Protein AF-A0A1E3H9T3-F1 (afdb_monomer)

Organism: NCBI:txid1295533

Sequence (187 aa):
DLLRAVQNQPWSDVKELNWGAINGDEKERLKNNGDIKTPAEHCQYKFLAHVEGYAYSGRLKYLQQCRSVIVGHKLQYIQHYHHLINGQDGHPEQNYVEVPLPFEQNLEGVMEGLLKEESREKVERIAENGWKGMRQGYISPAANDCYFRYLLHKYAEVQAFVPSIEGAAPYESFVLMGKTHWDPHRR

Mean predicted aligned error: 6.51 Å

Foldseek 3Di:
DVCLQQPPPPLDPDADDDPVLPPDPPVSVCVSVNDDDDLVNLLVHQEDEDDQDPARDPSPLSVLQHLHEYEYADHPHDDPCCVVAACDPPDQLHQYPHFYPPSNVTVVVSVVCCPDPVCVVVSSSNSVSSNCCRVVHCPDPVNVVVVVVVVVVVVVVPDPDDDDCVQPDPPVCCVVPVDSGDDPPDD

pLDDT: mean 91.48, std 9.93, range [43.94, 98.81]

Nearest PDB structures (foldseek):
  5f87-assembly3_C  TM=8.946E-01  e=2.161E-04  Drosophila melanogaster
  5ub5-assembly1_A  TM=8.047E-01  e=1.004E-04  Homo sapiens
  2ks6-assembly1_A  TM=6.234E-01  e=5.494E+00  Saccharomyces cerevisiae

InterPro domains:
  IPR006598 Glycosyl transferase CAP10 domain [PF05686] (24-166)
  IPR051091 Protein O-Glucosyltransferase/Glycosyltransferase 90 [PTHR12203] (2-169)

Structure (mmCIF, N/CA/C/O backbone):
data_AF-A0A1E3H9T3-F1
#
_entry.id   AF-A0A1E3H9T3-F1
#
loop_
_atom_site.group_PDB
_atom_site.id
_atom_site.type_symbol
_atom_site.label_atom_id
_atom_site.label_alt_id
_atom_site.label_comp_id
_atom_site.label_asym_id
_atom_site.label_entity_id
_atom_site.label_seq_id
_atom_site.pdbx_PDB_ins_code
_atom_site.Cartn_x
_atom_site.Cartn_y
_atom_site.Cartn_z
_atom_site.occupancy
_atom_site.B_iso_or_equiv
_atom_site.auth_seq_id
_atom_site.auth_comp_id
_atom_site.auth_asym_id
_atom_site.auth_atom_id
_atom_site.pdbx_PDB_model_num
ATOM 1 N N . ASP A 1 1 ? -15.938 11.353 -0.775 1.00 87.06 1 ASP A N 1
ATOM 2 C CA . ASP A 1 1 ? -14.574 11.776 -0.387 1.00 87.06 1 ASP A CA 1
ATOM 3 C C . ASP A 1 1 ? -14.216 11.125 0.947 1.00 87.06 1 ASP A C 1
ATOM 5 O O . ASP A 1 1 ? -15.093 11.016 1.797 1.00 87.06 1 ASP A O 1
ATOM 9 N N . LEU A 1 2 ? -12.977 10.648 1.123 1.00 94.75 2 LEU A N 1
ATOM 10 C CA . LEU A 1 2 ? -12.542 10.029 2.380 1.00 94.75 2 LEU A CA 1
ATOM 11 C C . LEU A 1 2 ? -12.612 11.028 3.542 1.00 94.75 2 LEU A C 1
ATOM 13 O O . LEU A 1 2 ? -13.131 10.670 4.591 1.00 94.75 2 LEU A O 1
ATOM 17 N N . LEU A 1 3 ? -12.154 12.273 3.357 1.00 95.00 3 LEU A N 1
ATOM 18 C CA . LEU A 1 3 ? -12.105 13.260 4.447 1.00 95.00 3 LEU A CA 1
ATOM 19 C C . LEU A 1 3 ? -13.498 13.590 4.997 1.00 95.00 3 LEU A C 1
ATOM 21 O O . LEU A 1 3 ? -13.660 13.761 6.200 1.00 95.00 3 LEU A O 1
ATOM 25 N N . ARG A 1 4 ? -14.514 13.607 4.130 1.00 95.75 4 ARG A N 1
ATOM 26 C CA . ARG A 1 4 ? -15.915 13.776 4.539 1.00 95.75 4 ARG A CA 1
ATOM 27 C C . ARG A 1 4 ? -16.472 12.539 5.244 1.00 95.75 4 ARG A C 1
ATOM 29 O O . ARG A 1 4 ? -17.179 12.682 6.231 1.00 95.75 4 ARG A O 1
ATOM 36 N N . ALA A 1 5 ? -16.132 11.339 4.772 1.00 96.69 5 ALA A N 1
ATOM 37 C CA . ALA A 1 5 ? -16.614 10.083 5.354 1.00 96.69 5 ALA A CA 1
ATOM 38 C C . ALA A 1 5 ? -16.072 9.813 6.768 1.00 96.69 5 ALA A C 1
ATOM 40 O O . ALA A 1 5 ? -16.712 9.135 7.562 1.00 96.69 5 ALA A O 1
ATOM 41 N N . VAL A 1 6 ? -14.877 10.320 7.071 1.00 96.44 6 VAL A N 1
ATOM 42 C CA . VAL A 1 6 ? -14.174 10.078 8.340 1.00 96.44 6 VAL A CA 1
ATOM 43 C C . VAL A 1 6 ? -14.322 11.223 9.344 1.00 96.44 6 VAL A C 1
ATOM 45 O O . VAL A 1 6 ? -13.777 11.160 10.448 1.00 96.44 6 VAL A O 1
ATOM 48 N N . GLN A 1 7 ? -15.026 12.290 8.963 1.00 95.00 7 GLN A N 1
ATOM 49 C CA . GLN A 1 7 ? -15.201 13.474 9.792 1.00 95.00 7 GLN A CA 1
ATOM 50 C C . GLN A 1 7 ? -16.035 13.139 11.035 1.00 95.00 7 GLN A C 1
ATOM 52 O O . GLN A 1 7 ? -17.113 12.564 10.927 1.00 95.00 7 GLN A O 1
ATOM 57 N N . ASN A 1 8 ? -15.549 13.531 12.218 1.00 93.62 8 ASN A N 1
ATOM 58 C CA . ASN A 1 8 ? -16.196 13.301 13.520 1.00 93.62 8 ASN A CA 1
ATOM 59 C C . ASN A 1 8 ? -16.448 11.822 13.877 1.00 93.62 8 ASN A C 1
ATOM 61 O O . ASN A 1 8 ? -17.203 11.538 14.805 1.00 93.62 8 ASN A O 1
ATOM 65 N N . GLN A 1 9 ? -15.806 10.887 13.176 1.00 96.44 9 GLN A N 1
ATOM 66 C CA . GLN A 1 9 ? -15.919 9.464 13.466 1.00 96.44 9 GLN A CA 1
ATOM 67 C C . GLN A 1 9 ? -14.965 9.075 14.609 1.00 96.44 9 GLN A C 1
ATOM 69 O O . GLN A 1 9 ? -13.768 9.353 14.511 1.00 96.44 9 GLN A O 1
ATOM 74 N N . PRO A 1 10 ? -15.437 8.406 15.681 1.00 95.75 10 PRO A N 1
ATOM 75 C CA . PRO A 1 10 ? -14.626 8.130 16.875 1.00 95.75 10 PRO A CA 1
ATOM 76 C C . PRO A 1 10 ? -13.474 7.145 16.625 1.00 95.75 10 PRO A C 1
ATOM 78 O O . PRO A 1 10 ? -12.543 7.062 17.420 1.00 95.75 10 PRO A O 1
ATOM 81 N N . TRP A 1 11 ? -13.533 6.395 15.525 1.00 95.25 11 TRP A N 1
ATOM 82 C CA . TRP A 1 11 ? -12.509 5.444 15.092 1.00 95.25 11 TRP A CA 1
ATOM 83 C C . TRP A 1 11 ? -11.502 6.042 14.093 1.00 95.25 11 TRP A C 1
ATOM 85 O O . TRP A 1 11 ? -10.594 5.336 13.652 1.00 95.25 11 TRP A O 1
ATOM 95 N N . SER A 1 12 ? -11.652 7.313 13.705 1.00 95.88 12 SER A N 1
ATOM 96 C CA . SER A 1 12 ? -10.821 7.961 12.686 1.00 95.88 12 SER A CA 1
ATOM 97 C C . SER A 1 12 ? -9.723 8.840 13.286 1.00 95.88 12 SER A C 1
ATOM 99 O O . SER A 1 12 ? -9.983 9.691 14.131 1.00 95.88 12 SER A O 1
ATOM 101 N N . ASP A 1 13 ? -8.510 8.701 12.749 1.00 94.75 13 ASP A N 1
ATOM 102 C CA . ASP A 1 13 ? -7.404 9.661 12.907 1.00 94.75 13 ASP A CA 1
ATOM 103 C C . ASP A 1 13 ? -6.901 10.168 11.535 1.00 94.75 13 ASP A C 1
ATOM 105 O O . ASP A 1 13 ? -5.738 10.521 11.351 1.00 94.75 13 ASP A O 1
ATOM 109 N N . VAL A 1 14 ? -7.769 10.154 10.517 1.00 94.06 14 VAL A N 1
ATOM 110 C CA . VAL A 1 14 ? -7.429 10.602 9.158 1.00 94.06 14 VAL A CA 1
ATOM 111 C C . VAL A 1 14 ? -7.498 12.127 9.079 1.00 94.06 14 VAL A C 1
ATOM 113 O O . VAL A 1 14 ? -8.512 12.731 9.423 1.00 94.06 14 VAL A O 1
ATOM 116 N N . LYS A 1 15 ? -6.426 12.750 8.579 1.00 90.62 15 LYS A N 1
ATOM 117 C CA . LYS A 1 15 ? -6.293 14.208 8.439 1.00 90.62 15 LYS A CA 1
ATOM 118 C C . LYS A 1 15 ? -5.850 14.581 7.030 1.00 90.62 15 LYS A C 1
ATOM 120 O O . LYS A 1 15 ? -5.210 13.792 6.332 1.00 90.62 15 LYS A O 1
ATOM 125 N N . GLU A 1 16 ? -6.197 15.794 6.618 1.00 87.56 16 GLU A N 1
ATOM 126 C CA . GLU A 1 16 ? -5.697 16.369 5.373 1.00 87.56 16 GLU A CA 1
ATOM 127 C C . GLU A 1 16 ? -4.182 16.597 5.454 1.00 87.56 16 GLU A C 1
ATOM 129 O O . GLU A 1 16 ? -3.647 16.980 6.496 1.00 87.56 16 GLU A O 1
ATOM 134 N N . LEU A 1 17 ? -3.497 16.365 4.332 1.00 85.50 17 LEU A N 1
ATOM 135 C CA . LEU A 1 17 ? -2.073 16.627 4.178 1.00 85.50 17 LEU A CA 1
ATOM 136 C C . LEU A 1 17 ? -1.872 17.868 3.300 1.00 85.50 17 LEU A C 1
ATOM 138 O O . LEU A 1 17 ? -2.121 17.841 2.095 1.00 85.50 17 LEU A O 1
ATOM 142 N N . ASN A 1 18 ? -1.356 18.937 3.891 1.00 84.69 18 ASN A N 1
ATOM 143 C CA . ASN A 1 18 ? -0.871 20.118 3.196 1.00 84.69 18 ASN A CA 1
ATOM 144 C C . ASN A 1 18 ? 0.512 19.839 2.587 1.00 84.69 18 ASN A C 1
ATOM 146 O O . ASN A 1 18 ? 1.549 19.951 3.249 1.00 84.69 18 ASN A O 1
ATOM 150 N N . TRP A 1 19 ? 0.516 19.508 1.295 1.00 81.00 19 TRP A N 1
ATOM 151 C CA . TRP A 1 19 ? 1.722 19.220 0.512 1.00 81.00 19 TRP A CA 1
ATOM 152 C C . TRP A 1 19 ? 2.713 20.384 0.442 1.00 81.00 19 TRP A C 1
ATOM 154 O O . TRP A 1 19 ? 3.921 20.148 0.454 1.00 81.00 19 TRP A O 1
ATOM 164 N N . GLY A 1 20 ? 2.228 21.630 0.412 1.00 81.00 20 GLY A N 1
ATOM 165 C CA . GLY A 1 20 ? 3.086 22.820 0.358 1.00 81.00 20 GLY A CA 1
ATOM 166 C C . GLY A 1 20 ? 3.948 22.995 1.611 1.00 81.00 20 GLY A C 1
ATOM 167 O O . GLY A 1 20 ? 5.035 23.557 1.539 1.00 81.00 20 GLY A O 1
ATOM 168 N N . ALA A 1 21 ? 3.493 22.449 2.739 1.00 80.62 21 ALA A N 1
ATOM 169 C CA . ALA A 1 21 ? 4.158 22.529 4.034 1.00 80.62 21 ALA A CA 1
ATOM 170 C C . ALA A 1 21 ? 5.154 21.381 4.307 1.00 80.62 21 ALA A C 1
ATOM 172 O O . ALA A 1 21 ? 5.913 21.446 5.272 1.00 80.62 21 ALA A O 1
ATOM 173 N N . ILE A 1 22 ? 5.176 20.317 3.491 1.00 77.00 22 ILE A N 1
ATOM 174 C CA . ILE A 1 22 ? 5.990 19.112 3.765 1.00 77.00 22 ILE A CA 1
ATOM 175 C C . ILE A 1 22 ? 7.493 19.378 3.614 1.00 77.00 22 ILE A C 1
ATOM 177 O O . ILE A 1 22 ? 8.287 18.836 4.381 1.00 77.00 22 ILE A O 1
ATOM 181 N N . ASN A 1 23 ? 7.874 20.207 2.640 1.00 78.75 23 ASN A N 1
ATOM 182 C CA . ASN A 1 23 ? 9.277 20.497 2.319 1.00 78.75 23 ASN A CA 1
ATOM 183 C C . ASN A 1 23 ? 9.823 21.738 3.040 1.00 78.75 23 ASN A C 1
ATOM 185 O O . ASN A 1 23 ? 10.958 22.139 2.787 1.00 78.75 23 ASN A O 1
ATOM 189 N N . GLY A 1 24 ? 9.009 22.379 3.879 1.00 75.56 24 GLY A N 1
ATOM 190 C CA . GLY A 1 24 ? 9.438 23.535 4.650 1.00 75.56 24 GLY A CA 1
ATOM 191 C C . GLY A 1 24 ? 10.225 23.146 5.902 1.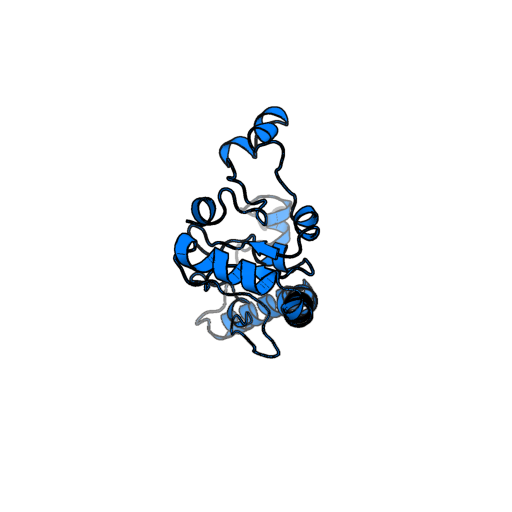00 75.56 24 GLY A C 1
ATOM 192 O O . GLY A 1 24 ? 10.464 21.969 6.184 1.00 75.56 24 GLY A O 1
ATOM 193 N N . ASP A 1 25 ? 10.636 24.160 6.660 1.00 81.81 25 ASP A N 1
ATOM 194 C CA . ASP A 1 25 ? 11.262 23.962 7.963 1.00 81.81 25 ASP A CA 1
ATOM 195 C C . ASP A 1 25 ? 10.280 23.346 8.984 1.00 81.81 25 ASP A C 1
ATOM 197 O O . ASP A 1 25 ? 9.116 23.059 8.694 1.00 81.81 25 ASP A O 1
ATOM 201 N N . GLU A 1 26 ? 10.748 23.111 10.208 1.00 79.06 26 GLU A N 1
ATOM 202 C CA . GLU A 1 26 ? 9.920 22.536 11.273 1.00 79.06 26 GLU A CA 1
ATOM 203 C C . GLU A 1 26 ? 8.616 23.323 11.508 1.00 79.06 26 GLU A C 1
ATOM 205 O O . GLU A 1 26 ? 7.565 22.720 11.730 1.00 79.06 26 GLU A O 1
ATOM 210 N N . LYS A 1 27 ? 8.641 24.657 11.372 1.00 81.56 27 LYS A N 1
ATOM 211 C CA . LYS A 1 27 ? 7.454 25.512 11.531 1.00 81.56 27 LYS A CA 1
ATOM 212 C C . LYS A 1 27 ? 6.451 25.326 10.404 1.00 81.56 27 LYS A C 1
ATOM 214 O O . LYS A 1 27 ? 5.249 25.303 10.661 1.00 81.56 27 LYS A O 1
ATOM 219 N N . GLU A 1 28 ? 6.917 25.184 9.170 1.00 80.56 28 GLU A N 1
ATOM 220 C CA . GLU A 1 28 ? 6.050 24.848 8.042 1.00 80.56 28 GLU A CA 1
ATOM 221 C C . GLU A 1 28 ? 5.449 23.454 8.220 1.00 80.56 28 GLU A C 1
ATOM 223 O O . GLU A 1 28 ? 4.237 23.297 8.102 1.00 80.56 28 GLU A O 1
ATOM 228 N N . ARG A 1 29 ? 6.244 22.455 8.617 1.00 74.19 29 ARG A N 1
ATOM 229 C CA . ARG A 1 29 ? 5.743 21.090 8.851 1.00 74.19 29 ARG A CA 1
ATOM 230 C C . ARG A 1 29 ? 4.687 21.033 9.954 1.00 74.19 29 ARG A C 1
ATOM 232 O O . ARG A 1 29 ? 3.731 20.271 9.819 1.00 74.19 29 ARG A O 1
ATOM 239 N N . LEU A 1 30 ? 4.794 21.873 10.987 1.00 77.88 30 LEU A N 1
ATOM 240 C CA . LEU A 1 30 ? 3.764 22.020 12.024 1.00 77.88 30 LEU A CA 1
ATOM 241 C C . LEU A 1 30 ? 2.399 22.461 11.463 1.00 77.88 30 LEU A C 1
ATOM 243 O O . LEU A 1 30 ? 1.377 22.146 12.070 1.00 77.88 30 LEU A O 1
ATOM 247 N N . LYS A 1 31 ? 2.338 23.091 10.278 1.00 78.38 31 LYS A N 1
ATOM 248 C CA . LYS A 1 31 ? 1.070 23.423 9.595 1.00 78.38 31 LYS A CA 1
ATOM 249 C C . LYS A 1 31 ? 0.282 22.192 9.138 1.00 78.38 31 LYS A C 1
ATOM 251 O O . LYS A 1 31 ? -0.897 22.318 8.831 1.00 78.38 31 LYS A O 1
ATOM 256 N N . ASN A 1 32 ? 0.887 21.004 9.135 1.00 79.00 32 ASN A N 1
ATOM 257 C CA . ASN A 1 32 ? 0.187 19.722 9.007 1.00 79.00 32 ASN A CA 1
ATOM 258 C C . ASN A 1 32 ? -0.296 19.203 10.374 1.00 79.00 32 ASN A C 1
ATOM 260 O O . ASN A 1 32 ? -0.091 18.039 10.719 1.00 79.00 32 ASN A O 1
ATOM 264 N N . ASN A 1 33 ? -0.886 20.086 11.185 1.00 70.69 33 ASN A N 1
ATOM 265 C CA . ASN A 1 33 ? -1.390 19.803 12.535 1.00 70.69 33 ASN A CA 1
ATOM 266 C C . ASN A 1 33 ? -0.349 19.206 13.506 1.00 70.69 33 ASN A C 1
ATOM 268 O O . ASN A 1 33 ? -0.723 18.615 14.515 1.00 70.69 33 ASN A O 1
ATOM 272 N N . GLY A 1 34 ? 0.947 19.319 13.190 1.00 74.62 34 GLY A N 1
ATOM 273 C CA . GLY A 1 34 ? 2.033 18.651 13.916 1.00 74.62 34 GLY A CA 1
ATOM 274 C C . GLY A 1 34 ? 1.976 17.117 13.904 1.00 74.62 34 GLY A C 1
ATOM 275 O O . GLY A 1 34 ? 2.685 16.494 14.684 1.00 74.62 34 GLY A O 1
ATOM 276 N N . ASP A 1 35 ? 1.161 16.507 13.038 1.00 81.12 35 ASP A N 1
ATOM 277 C CA . ASP A 1 35 ? 0.805 15.081 13.103 1.00 81.12 35 ASP A CA 1
ATOM 278 C C . ASP A 1 35 ? 1.122 14.325 11.800 1.00 81.12 35 ASP A C 1
ATOM 280 O O . ASP A 1 35 ? 0.444 13.379 11.397 1.00 81.12 35 ASP A O 1
ATOM 284 N N . ILE A 1 36 ? 2.172 14.750 11.092 1.00 86.38 36 ILE A N 1
ATOM 285 C CA . ILE A 1 36 ? 2.690 13.975 9.961 1.00 86.38 36 ILE A CA 1
ATOM 286 C C . ILE A 1 36 ? 3.347 12.711 10.508 1.00 86.38 36 ILE A C 1
ATOM 288 O O . ILE A 1 36 ? 4.417 12.776 11.110 1.00 86.38 36 ILE A O 1
ATOM 292 N N . LYS A 1 37 ? 2.752 11.560 10.206 1.00 87.94 37 LYS A N 1
ATOM 293 C CA . LYS A 1 37 ? 3.295 10.254 10.577 1.00 87.94 37 LYS A CA 1
ATOM 294 C C . LYS A 1 37 ? 4.236 9.722 9.497 1.00 87.94 37 LYS A C 1
ATOM 296 O O . LYS A 1 37 ? 3.911 9.694 8.307 1.00 87.94 37 LYS A O 1
ATOM 301 N N . THR A 1 38 ? 5.396 9.240 9.911 1.00 90.62 38 THR A N 1
ATOM 302 C CA . THR A 1 38 ? 6.284 8.395 9.110 1.00 90.62 38 THR A CA 1
ATOM 303 C C . THR A 1 38 ? 5.590 7.076 8.748 1.00 90.62 38 THR A C 1
ATOM 305 O O . THR A 1 38 ? 4.641 6.660 9.422 1.00 90.62 38 THR A O 1
ATOM 308 N N . PRO A 1 39 ? 6.058 6.351 7.715 1.00 90.81 39 PRO A N 1
ATOM 309 C CA . PRO A 1 39 ? 5.519 5.029 7.400 1.00 90.81 39 PRO A CA 1
ATOM 310 C C . PRO A 1 39 ? 5.531 4.049 8.583 1.00 90.81 39 PRO A C 1
ATOM 312 O O . PRO A 1 39 ? 4.603 3.262 8.721 1.00 90.81 39 PRO A O 1
ATOM 315 N N . ALA A 1 40 ? 6.546 4.112 9.452 1.00 94.56 40 ALA A N 1
ATOM 316 C CA . ALA A 1 40 ? 6.649 3.233 10.616 1.00 94.56 40 ALA A CA 1
ATOM 317 C C . ALA A 1 40 ? 5.619 3.573 11.707 1.00 94.56 40 ALA A C 1
ATOM 319 O O . ALA A 1 40 ? 5.044 2.669 12.306 1.00 94.56 40 ALA A O 1
ATOM 320 N N . GLU A 1 41 ? 5.339 4.859 11.935 1.00 95.75 41 GLU A N 1
ATOM 321 C CA . GLU A 1 41 ? 4.338 5.300 12.920 1.00 95.75 41 GLU A CA 1
ATOM 322 C C . GLU A 1 41 ? 2.917 4.868 12.543 1.00 95.75 41 GLU A C 1
ATOM 324 O O . GLU A 1 41 ? 2.105 4.596 13.423 1.00 95.75 41 GLU A O 1
ATOM 329 N N . HIS A 1 42 ? 2.623 4.694 11.251 1.00 96.69 42 HIS A N 1
ATOM 330 C CA . HIS A 1 42 ? 1.344 4.120 10.824 1.00 96.69 42 HIS A CA 1
ATOM 331 C C . HIS A 1 42 ? 1.150 2.686 11.348 1.00 96.69 42 HIS A C 1
ATOM 333 O O . HIS A 1 42 ? 0.022 2.279 11.602 1.00 96.69 42 HIS A O 1
ATOM 339 N N . CYS A 1 43 ? 2.216 1.919 11.600 1.00 97.38 43 CYS A N 1
ATOM 340 C CA . CYS A 1 43 ? 2.082 0.550 12.108 1.00 97.38 43 CYS A CA 1
ATOM 341 C C . CYS A 1 43 ? 1.524 0.465 13.541 1.00 97.38 43 CYS A C 1
ATOM 343 O O . CYS A 1 43 ? 1.252 -0.635 14.017 1.00 97.38 43 CYS A O 1
ATOM 345 N N . GLN A 1 44 ? 1.336 1.596 14.228 1.00 96.69 44 GLN A N 1
ATOM 346 C CA . GLN A 1 44 ? 0.663 1.663 15.529 1.00 96.69 44 GLN A CA 1
ATOM 347 C C . GLN A 1 44 ? -0.867 1.515 15.417 1.00 96.69 44 GLN A C 1
ATOM 349 O O . GLN A 1 44 ? -1.542 1.336 16.429 1.00 96.69 44 GLN A O 1
ATOM 354 N N . TYR A 1 45 ? -1.424 1.564 14.201 1.00 97.94 45 TYR A N 1
ATOM 355 C CA . TYR A 1 45 ? -2.863 1.511 13.947 1.00 97.94 45 TYR A CA 1
ATOM 356 C C . TYR A 1 45 ? -3.296 0.135 13.443 1.00 97.94 45 TYR A C 1
ATOM 358 O O . TYR A 1 45 ? -2.642 -0.482 12.600 1.00 97.94 45 TYR A O 1
ATOM 366 N N . LYS A 1 46 ? -4.457 -0.329 13.919 1.00 97.94 46 LYS A N 1
ATOM 367 C CA . LYS A 1 46 ? -5.053 -1.610 13.504 1.00 97.94 46 LYS A CA 1
ATOM 368 C C . LYS A 1 46 ? -5.572 -1.577 12.063 1.00 97.94 46 LYS A C 1
ATOM 370 O O . LYS A 1 46 ? -5.453 -2.568 11.347 1.00 97.94 46 LYS A O 1
ATOM 375 N N . PHE A 1 47 ? -6.118 -0.434 11.649 1.00 98.62 47 PHE A N 1
ATOM 376 C CA . PHE A 1 47 ? -6.712 -0.210 10.333 1.00 98.62 47 PHE A CA 1
ATOM 377 C C . PHE A 1 47 ? -6.009 0.956 9.644 1.00 98.62 47 PHE A C 1
ATOM 379 O O . PHE A 1 47 ? -5.833 2.016 10.243 1.00 98.62 47 PHE A O 1
ATOM 386 N N . LEU A 1 48 ? -5.606 0.761 8.391 1.00 98.50 48 LEU A N 1
ATOM 387 C CA . LEU A 1 48 ? -4.886 1.753 7.599 1.00 98.50 48 LEU A CA 1
ATOM 388 C C . LEU A 1 48 ? -5.671 2.084 6.337 1.00 98.50 48 LEU A C 1
ATOM 390 O O . LEU A 1 48 ? -5.863 1.227 5.474 1.00 98.50 48 LEU A O 1
ATOM 394 N N . ALA A 1 49 ? -6.096 3.342 6.224 1.00 97.38 49 ALA A N 1
ATOM 395 C CA . ALA A 1 49 ? -6.828 3.822 5.064 1.00 97.38 49 ALA A CA 1
ATOM 396 C C . ALA A 1 49 ? -5.920 3.916 3.825 1.00 97.38 49 ALA A C 1
ATOM 398 O O . ALA A 1 49 ? -4.821 4.481 3.875 1.00 97.38 49 ALA A O 1
ATOM 399 N N . HIS A 1 50 ? -6.403 3.416 2.690 1.00 97.25 50 HIS A N 1
ATOM 400 C CA . HIS A 1 50 ? -5.772 3.573 1.387 1.00 97.25 50 HIS A CA 1
ATOM 401 C C . HIS A 1 50 ? -6.711 4.252 0.387 1.00 97.25 50 HIS A C 1
ATOM 403 O O . HIS A 1 50 ? -7.871 3.873 0.239 1.00 97.25 50 HIS A O 1
ATOM 409 N N . VAL A 1 51 ? -6.166 5.233 -0.334 1.00 95.12 51 VAL A N 1
ATOM 410 C CA . VAL A 1 51 ? -6.822 5.918 -1.450 1.00 95.12 51 VAL A CA 1
ATOM 411 C C . VAL A 1 51 ? -5.833 6.127 -2.587 1.00 95.12 51 VAL A C 1
ATOM 413 O O . VAL A 1 51 ? -4.635 6.347 -2.353 1.00 95.12 51 VAL A O 1
ATOM 416 N N . GLU A 1 52 ? -6.346 6.072 -3.810 1.00 94.75 52 GLU A N 1
ATOM 417 C CA . GLU A 1 52 ? -5.623 6.441 -5.025 1.00 94.75 52 GLU A CA 1
ATOM 418 C C . GLU A 1 52 ? -5.599 7.967 -5.215 1.00 94.75 52 GLU A C 1
ATOM 420 O O . GLU A 1 52 ? -6.355 8.709 -4.586 1.00 94.75 52 GLU A O 1
ATOM 425 N N . GLY A 1 53 ? -4.668 8.444 -6.041 1.00 90.19 53 GLY A N 1
ATOM 426 C CA . GLY A 1 53 ? -4.533 9.860 -6.385 1.00 90.19 53 GLY A CA 1
ATOM 427 C C . GLY A 1 53 ? -4.789 10.069 -7.873 1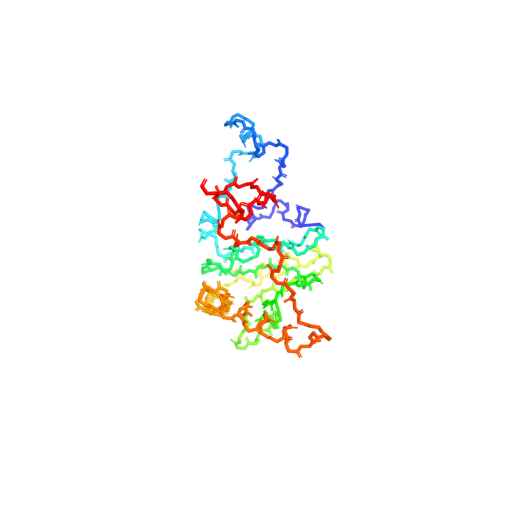.00 90.19 53 GLY A C 1
ATOM 428 O O . GLY A 1 53 ? -5.758 9.561 -8.423 1.00 90.19 53 GLY A O 1
ATOM 429 N N . TYR A 1 54 ? -3.872 10.767 -8.548 1.00 91.56 54 TYR A N 1
ATOM 430 C CA . TYR A 1 54 ? -3.872 10.848 -10.016 1.00 91.56 54 TYR A CA 1
ATOM 431 C C . TYR A 1 54 ? -3.711 9.482 -10.701 1.00 91.56 54 TYR A C 1
ATOM 433 O O . TYR A 1 54 ? -4.183 9.289 -11.814 1.00 91.56 54 TYR A O 1
ATOM 441 N N . ALA A 1 55 ? -3.022 8.556 -10.039 1.00 94.75 55 ALA A N 1
ATOM 442 C CA . ALA A 1 55 ? -2.839 7.175 -10.455 1.00 94.75 55 ALA A CA 1
ATOM 443 C C . ALA A 1 55 ? -2.783 6.295 -9.194 1.00 94.75 55 ALA A C 1
ATOM 445 O O . ALA A 1 55 ? -3.325 6.663 -8.144 1.00 94.75 55 ALA A O 1
ATOM 446 N N . TYR A 1 56 ? -2.070 5.166 -9.260 1.00 94.50 56 TYR A N 1
ATOM 447 C CA . TYR A 1 56 ? -1.820 4.350 -8.078 1.00 94.50 56 TYR A CA 1
ATOM 448 C C . TYR A 1 56 ? -1.105 5.192 -7.014 1.00 94.50 56 TYR A C 1
ATOM 450 O O . TYR A 1 56 ? -0.251 6.033 -7.310 1.00 94.50 56 TYR A O 1
ATOM 458 N N . SER A 1 57 ? -1.434 4.957 -5.749 1.00 94.69 57 SER A N 1
ATOM 459 C CA . SER A 1 57 ? -0.766 5.635 -4.645 1.00 94.69 57 SER A CA 1
ATOM 460 C C . SER A 1 57 ? 0.395 4.787 -4.139 1.00 94.69 57 SER A C 1
ATOM 462 O O . SER A 1 57 ? 0.211 3.712 -3.566 1.00 94.69 57 SER A O 1
ATOM 464 N N . GLY A 1 58 ? 1.616 5.310 -4.28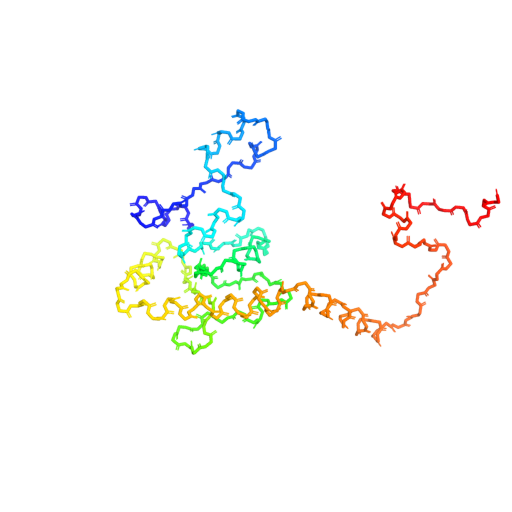8 1.00 93.00 58 GLY A N 1
ATOM 465 C CA . GLY A 1 58 ? 2.842 4.659 -3.817 1.00 93.00 58 GLY A CA 1
ATOM 466 C C . GLY A 1 58 ? 2.890 4.413 -2.302 1.00 93.00 58 GLY A C 1
ATOM 467 O O . GLY A 1 58 ? 3.804 3.728 -1.845 1.00 93.00 58 GLY A O 1
ATOM 468 N N . ARG A 1 59 ? 1.917 4.935 -1.539 1.00 94.44 59 ARG A N 1
ATOM 469 C CA . ARG A 1 59 ? 1.727 4.687 -0.105 1.00 94.44 59 ARG A CA 1
ATOM 470 C C . ARG A 1 59 ? 1.352 3.230 0.193 1.00 94.44 59 ARG A C 1
ATOM 472 O O . ARG A 1 59 ? 1.766 2.733 1.237 1.00 94.44 59 ARG A O 1
ATOM 479 N N . LEU A 1 60 ? 0.615 2.540 -0.689 1.00 96.94 60 LEU A N 1
ATOM 480 C CA . LEU A 1 60 ? 0.036 1.215 -0.393 1.00 96.94 60 LEU A CA 1
ATOM 481 C C . LEU A 1 60 ? 1.082 0.198 0.072 1.00 96.94 60 LEU A C 1
ATOM 483 O O . LEU A 1 60 ? 0.946 -0.380 1.148 1.00 96.94 60 LEU A O 1
ATOM 487 N N . LYS A 1 61 ? 2.171 0.053 -0.693 1.00 95.38 61 LYS A N 1
ATOM 488 C CA . LYS A 1 61 ? 3.259 -0.885 -0.383 1.00 95.38 61 LYS A CA 1
ATOM 489 C C . LYS A 1 61 ? 3.903 -0.645 0.982 1.00 95.38 61 LYS A C 1
ATOM 491 O O . LYS A 1 61 ? 4.402 -1.597 1.570 1.00 95.38 61 LYS A O 1
ATOM 496 N N . TYR A 1 62 ? 3.906 0.599 1.475 1.00 96.19 62 TYR A N 1
ATOM 497 C CA . TYR A 1 62 ? 4.451 0.941 2.789 1.00 96.19 62 TYR A CA 1
ATOM 498 C C . TYR A 1 62 ? 3.483 0.561 3.910 1.00 96.19 62 TYR A C 1
ATOM 500 O O . TYR A 1 62 ? 3.914 -0.014 4.902 1.00 96.19 62 TYR A O 1
ATOM 508 N N . LEU A 1 63 ? 2.180 0.803 3.733 1.00 97.62 63 LEU A N 1
ATOM 509 C CA . LEU A 1 63 ? 1.164 0.375 4.703 1.00 97.62 63 LEU A CA 1
ATOM 510 C C . LEU A 1 63 ? 1.119 -1.155 4.817 1.00 97.62 63 LEU A C 1
ATOM 512 O O . LEU A 1 63 ? 1.036 -1.693 5.915 1.00 97.62 63 LEU A O 1
ATOM 516 N N . GLN A 1 64 ? 1.276 -1.860 3.694 1.00 96.69 64 GLN A N 1
ATOM 517 C CA . GLN A 1 64 ? 1.355 -3.326 3.633 1.00 96.69 64 GLN A CA 1
ATOM 518 C C . GLN A 1 64 ? 2.616 -3.916 4.296 1.00 96.69 64 GLN A C 1
ATOM 520 O O . GLN A 1 64 ? 2.746 -5.136 4.380 1.00 96.69 64 GLN A O 1
ATOM 525 N N . GLN A 1 65 ? 3.553 -3.082 4.773 1.00 95.75 65 GLN A N 1
ATOM 526 C CA . GLN A 1 65 ? 4.660 -3.542 5.620 1.00 95.75 65 GLN A CA 1
ATOM 527 C C . GLN A 1 65 ? 4.225 -3.762 7.078 1.00 95.75 65 GLN A C 1
ATOM 529 O O . GLN A 1 65 ? 4.888 -4.509 7.802 1.00 95.75 65 GLN A O 1
ATOM 534 N N . CYS A 1 66 ? 3.135 -3.122 7.509 1.00 97.12 66 CYS A N 1
ATOM 535 C CA . CYS A 1 66 ? 2.586 -3.248 8.853 1.00 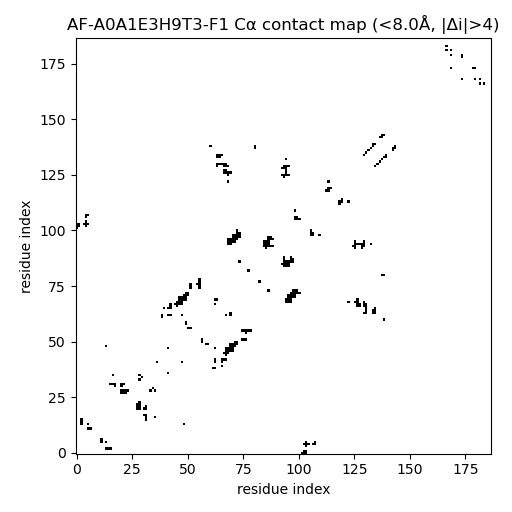97.12 66 CYS A CA 1
ATOM 536 C C . CYS A 1 66 ? 1.710 -4.506 8.968 1.00 97.12 66 CYS A C 1
ATOM 538 O O . CYS A 1 66 ? 1.088 -4.937 7.998 1.00 97.12 66 CYS A O 1
ATOM 540 N N . ARG A 1 67 ? 1.614 -5.081 10.174 1.00 97.12 67 ARG A N 1
ATOM 541 C CA . ARG A 1 67 ? 0.614 -6.115 10.505 1.00 97.12 67 ARG A CA 1
ATOM 542 C C . ARG A 1 67 ? -0.739 -5.469 10.827 1.00 97.12 67 ARG A C 1
ATOM 544 O O . ARG A 1 67 ? -1.280 -5.645 11.914 1.00 97.12 67 ARG A O 1
ATOM 551 N N . SER A 1 68 ? -1.250 -4.692 9.879 1.00 98.44 68 SER A N 1
ATOM 552 C CA . SER A 1 68 ? -2.496 -3.930 9.987 1.00 98.44 68 SER A CA 1
ATOM 553 C C . SER A 1 68 ? -3.431 -4.312 8.843 1.00 98.44 68 SER A C 1
ATOM 555 O O . SER A 1 68 ? -2.983 -4.762 7.787 1.00 98.44 68 SER A O 1
ATOM 557 N N . VAL A 1 69 ? -4.734 -4.110 9.022 1.00 98.69 69 VAL A N 1
ATOM 558 C CA . VAL A 1 69 ? -5.709 -4.294 7.942 1.00 98.69 69 VAL A CA 1
ATOM 559 C C . VAL A 1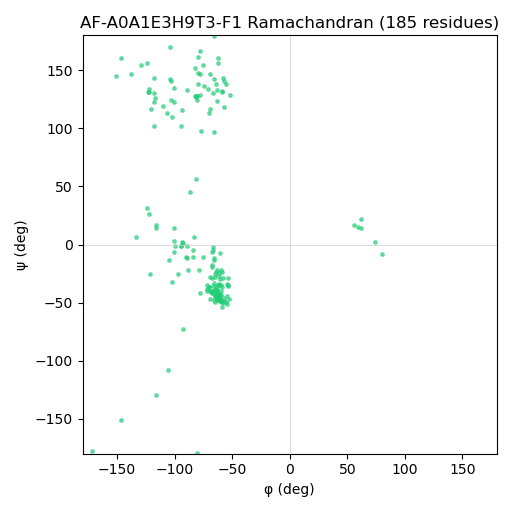 69 ? -5.715 -3.055 7.058 1.00 98.69 69 VAL A C 1
ATOM 561 O O . VAL A 1 69 ? -5.943 -1.944 7.537 1.00 98.69 69 VAL A O 1
ATOM 564 N N . ILE A 1 70 ? -5.495 -3.245 5.759 1.00 98.62 70 ILE A N 1
ATOM 565 C CA . ILE A 1 70 ? -5.672 -2.168 4.788 1.00 98.62 70 ILE A CA 1
ATOM 566 C C . ILE A 1 70 ? -7.156 -2.053 4.444 1.00 98.62 70 ILE A C 1
ATOM 568 O O . ILE A 1 70 ? -7.778 -3.042 4.054 1.00 98.62 70 ILE A O 1
ATOM 572 N N . VAL A 1 71 ? -7.699 -0.846 4.578 1.00 98.62 71 VAL A N 1
ATOM 573 C CA . VAL A 1 71 ? -9.089 -0.509 4.259 1.00 98.62 71 VAL A CA 1
ATOM 574 C C . VAL A 1 71 ? -9.076 0.533 3.153 1.00 98.62 71 VAL A C 1
ATOM 576 O O . VAL A 1 71 ? -8.482 1.600 3.303 1.00 98.62 71 VAL A O 1
ATOM 579 N N . GLY A 1 72 ? -9.722 0.259 2.032 1.00 97.81 72 GLY A N 1
ATOM 580 C CA . GLY A 1 72 ? -9.802 1.228 0.947 1.00 97.81 72 GLY A CA 1
ATOM 581 C C . GLY A 1 72 ? -10.755 0.780 -0.138 1.00 97.81 72 GLY A C 1
ATOM 582 O O . GLY A 1 72 ? -11.423 -0.238 -0.012 1.00 97.81 72 GLY A O 1
ATOM 583 N N . HIS A 1 73 ? -10.872 1.567 -1.196 1.00 97.06 73 HIS A N 1
ATOM 584 C CA . HIS A 1 73 ? -11.758 1.213 -2.297 1.00 97.06 73 HIS A CA 1
ATOM 585 C C . HIS A 1 73 ? -11.137 0.146 -3.202 1.00 97.06 73 HIS A C 1
ATOM 587 O O . HIS A 1 73 ? -9.929 -0.090 -3.177 1.00 97.06 73 HIS A O 1
ATOM 593 N N . LYS A 1 74 ? -11.961 -0.456 -4.066 1.00 96.25 74 LYS A N 1
ATOM 594 C CA . LYS A 1 74 ? -11.465 -1.308 -5.149 1.00 96.25 74 LYS A CA 1
ATOM 595 C C . LYS A 1 74 ? -10.489 -0.524 -6.031 1.00 96.25 74 LYS A C 1
ATOM 597 O O . LYS A 1 74 ? -10.885 0.476 -6.641 1.00 96.25 74 LYS A O 1
ATOM 602 N N . LEU A 1 75 ? -9.240 -0.980 -6.094 1.00 96.06 75 LEU A N 1
ATOM 603 C CA . LEU A 1 75 ? -8.159 -0.315 -6.829 1.00 96.06 75 LEU A CA 1
ATOM 604 C C . LEU A 1 75 ? -8.515 -0.187 -8.315 1.00 96.06 75 LEU A C 1
ATOM 606 O O . LEU A 1 75 ? -8.949 -1.161 -8.933 1.00 96.06 75 LEU A O 1
ATOM 610 N N . GLN A 1 76 ? -8.352 1.009 -8.878 1.00 95.44 76 GLN A N 1
ATOM 611 C CA . GLN A 1 76 ? -8.541 1.271 -10.310 1.00 95.44 76 GLN A CA 1
ATOM 612 C C . GLN A 1 76 ? -7.196 1.370 -11.029 1.00 95.44 76 GLN A C 1
ATOM 614 O O . GLN A 1 76 ? -7.073 0.969 -12.187 1.00 95.44 76 GLN A O 1
ATOM 619 N N . TYR A 1 77 ? -6.169 1.859 -10.336 1.00 96.56 77 TYR A N 1
ATOM 620 C CA . TYR A 1 77 ? -4.815 1.971 -10.844 1.00 96.56 77 TYR A CA 1
ATOM 621 C C . TYR A 1 77 ? -3.933 0.860 -10.271 1.00 96.56 77 TYR A C 1
ATOM 623 O O . TYR A 1 77 ? -3.773 0.678 -9.062 1.00 96.56 77 TYR A O 1
ATOM 631 N N . ILE A 1 78 ? -3.308 0.103 -11.167 1.00 94.75 78 ILE A N 1
ATOM 632 C CA . ILE A 1 78 ? -2.581 -1.109 -10.791 1.00 94.75 78 ILE A CA 1
ATOM 633 C C . ILE A 1 78 ? -1.065 -0.914 -10.792 1.00 94.75 78 ILE A C 1
ATOM 635 O O . ILE A 1 78 ? -0.496 -0.247 -11.654 1.00 94.75 78 ILE A O 1
ATOM 639 N N . GLN A 1 79 ? -0.408 -1.552 -9.827 1.00 94.12 79 GLN A N 1
ATOM 640 C CA . GLN A 1 79 ? 1.017 -1.868 -9.860 1.00 94.12 79 GLN A CA 1
ATOM 641 C C . GLN A 1 79 ? 1.198 -3.359 -10.168 1.00 94.12 79 GLN A C 1
ATOM 643 O O . GLN A 1 79 ? 0.242 -4.136 -10.105 1.00 94.12 79 GLN A O 1
ATOM 648 N N . HIS A 1 80 ? 2.435 -3.778 -10.443 1.00 93.94 80 HIS A N 1
ATOM 649 C CA . HIS A 1 80 ? 2.763 -5.147 -10.854 1.00 93.94 80 HIS A CA 1
ATOM 650 C C . HIS A 1 80 ? 2.252 -6.239 -9.909 1.00 93.94 80 HIS A C 1
ATOM 652 O O . HIS A 1 80 ? 1.943 -7.329 -10.372 1.00 93.94 80 HIS A O 1
ATOM 658 N N . TYR A 1 81 ? 2.106 -5.955 -8.614 1.00 95.06 81 TYR A N 1
ATOM 659 C CA . TYR A 1 81 ? 1.663 -6.926 -7.609 1.00 95.06 81 TYR A CA 1
ATOM 660 C C . TYR A 1 81 ? 0.177 -6.804 -7.219 1.00 95.06 81 TYR A C 1
ATOM 662 O O . TYR A 1 81 ? -0.324 -7.646 -6.478 1.00 95.06 81 TYR A O 1
ATOM 670 N N . HIS A 1 82 ? -0.555 -5.784 -7.693 1.00 96.12 82 HIS A N 1
ATOM 671 C CA . HIS A 1 82 ? -1.929 -5.516 -7.229 1.00 96.12 82 HIS A CA 1
ATOM 672 C C . HIS A 1 82 ? -2.922 -6.635 -7.573 1.00 96.12 82 HIS A C 1
ATOM 674 O O . HIS A 1 82 ? -3.907 -6.800 -6.869 1.00 96.12 82 HIS A O 1
ATOM 680 N N . HIS A 1 83 ? -2.648 -7.446 -8.596 1.00 95.25 83 HIS A N 1
ATOM 681 C CA . HIS A 1 83 ? -3.469 -8.612 -8.939 1.00 95.25 83 HIS A CA 1
ATOM 682 C C . HIS A 1 83 ? -3.460 -9.719 -7.863 1.00 95.25 83 HIS A C 1
ATOM 684 O O . HIS A 1 83 ? -4.270 -10.637 -7.927 1.00 95.25 83 HIS A O 1
ATOM 690 N N . LEU A 1 84 ? -2.555 -9.638 -6.881 1.00 95.88 84 LEU A N 1
ATOM 691 C CA . LEU A 1 84 ? -2.442 -10.562 -5.744 1.00 95.88 84 LEU A CA 1
ATOM 692 C C . LEU A 1 84 ? -3.202 -10.056 -4.508 1.00 95.88 84 LEU A C 1
ATOM 694 O O . LEU A 1 84 ? -3.208 -10.699 -3.454 1.00 95.88 84 LEU A O 1
ATOM 698 N N . ILE A 1 85 ? -3.814 -8.875 -4.608 1.00 96.75 85 ILE A N 1
ATOM 699 C CA . ILE A 1 85 ? -4.689 -8.337 -3.574 1.00 96.75 85 ILE A CA 1
ATOM 700 C C . ILE A 1 85 ? -6.043 -9.030 -3.689 1.00 96.75 85 ILE A C 1
ATOM 702 O O . ILE A 1 85 ? -6.646 -9.081 -4.759 1.00 96.75 85 ILE A O 1
ATOM 706 N N . ASN A 1 86 ? -6.517 -9.552 -2.564 1.00 97.50 86 ASN A N 1
ATOM 707 C CA . ASN A 1 86 ? -7.795 -10.225 -2.454 1.00 97.50 86 ASN A CA 1
ATOM 708 C C . ASN A 1 86 ? -8.690 -9.462 -1.475 1.00 97.50 86 ASN A C 1
ATOM 710 O O . ASN A 1 86 ? -8.535 -9.565 -0.253 1.00 97.50 86 ASN A O 1
ATOM 714 N N . GLY A 1 87 ? -9.615 -8.694 -2.048 1.00 97.38 87 GLY A N 1
ATOM 715 C CA . GLY A 1 87 ? -10.646 -7.944 -1.338 1.00 97.38 87 GLY A CA 1
ATOM 716 C C . GLY A 1 87 ? -11.944 -8.712 -1.089 1.00 97.38 87 GLY A C 1
ATOM 717 O O . GLY A 1 87 ? -12.869 -8.149 -0.506 1.00 97.38 87 GLY A O 1
ATOM 718 N N . GLN A 1 88 ? -12.052 -9.968 -1.538 1.00 97.00 88 GLN A N 1
ATOM 719 C CA . GLN A 1 88 ? -13.297 -10.727 -1.459 1.00 97.00 88 GLN A CA 1
ATOM 720 C C . GLN A 1 88 ? -13.633 -11.065 -0.005 1.00 97.00 88 GLN A C 1
ATOM 722 O O . GLN A 1 88 ? -12.917 -11.819 0.660 1.00 97.00 88 GLN A O 1
ATOM 727 N N . ASP A 1 89 ? -14.760 -10.537 0.471 1.00 95.38 89 ASP A N 1
ATOM 728 C CA . ASP A 1 89 ? -15.160 -10.717 1.859 1.00 95.38 89 ASP A CA 1
ATOM 729 C C . ASP A 1 89 ? -15.420 -12.189 2.200 1.00 95.38 89 ASP A C 1
ATOM 731 O O . ASP A 1 89 ? -16.069 -12.922 1.453 1.00 95.38 89 ASP A O 1
ATOM 735 N N . GLY A 1 90 ? -14.869 -12.634 3.330 1.00 94.31 90 GLY A N 1
ATOM 736 C CA . GLY A 1 90 ? -15.005 -14.014 3.802 1.00 94.31 90 GLY A CA 1
ATOM 737 C C . GLY A 1 90 ? -14.070 -15.021 3.125 1.00 94.31 90 GLY A C 1
ATOM 738 O O . GLY A 1 90 ? -13.958 -16.146 3.612 1.00 94.31 90 GLY A O 1
ATOM 739 N N . HIS A 1 91 ? -13.334 -14.641 2.076 1.00 97.88 91 HIS A N 1
ATOM 740 C CA . HIS A 1 91 ? -12.370 -15.538 1.436 1.00 97.88 91 HIS A CA 1
ATOM 741 C C . HIS A 1 91 ? -11.226 -15.912 2.405 1.00 97.88 91 HIS A C 1
ATOM 743 O O . HIS A 1 91 ? -10.724 -15.020 3.100 1.00 97.88 91 HIS A O 1
ATOM 749 N N . PRO A 1 92 ? -10.755 -17.179 2.464 1.00 97.31 92 PRO A N 1
ATOM 750 C CA . PRO A 1 92 ? -9.672 -17.614 3.362 1.00 97.31 92 PRO A CA 1
ATOM 751 C C . PRO A 1 92 ? -8.376 -16.793 3.243 1.00 97.31 92 PRO A C 1
ATOM 753 O O . PRO A 1 92 ? -7.722 -16.509 4.248 1.00 97.31 92 PRO A O 1
ATOM 756 N N . GLU A 1 93 ? -8.070 -16.338 2.029 1.00 97.19 93 GLU A N 1
ATOM 757 C CA . GLU A 1 93 ? -6.882 -15.538 1.689 1.00 97.19 93 GLU A CA 1
ATOM 758 C C . GLU A 1 93 ? -7.153 -14.029 1.559 1.00 97.19 93 GLU A C 1
ATOM 760 O O . GLU A 1 93 ? -6.324 -13.303 1.012 1.00 97.19 93 GLU A O 1
ATOM 765 N N . GLN A 1 94 ? -8.307 -13.535 2.029 1.00 98.50 94 GLN A N 1
ATOM 766 C CA . GLN A 1 94 ? -8.586 -12.096 2.049 1.00 98.50 94 GLN A CA 1
ATOM 767 C C . GLN A 1 94 ? -7.431 -11.357 2.741 1.00 98.50 94 GLN A C 1
ATOM 769 O O . GLN A 1 94 ? -7.022 -11.733 3.842 1.00 98.50 94 GLN A O 1
ATOM 774 N N . ASN A 1 95 ? -6.894 -10.330 2.085 1.00 98.06 95 ASN A N 1
ATOM 775 C CA . ASN A 1 95 ? -5.723 -9.571 2.542 1.00 98.06 95 ASN A CA 1
ATOM 776 C C . ASN A 1 95 ? -5.917 -8.046 2.439 1.00 98.06 95 ASN A C 1
ATOM 778 O O . ASN A 1 95 ? -4.992 -7.271 2.688 1.00 98.06 95 ASN A O 1
ATOM 782 N N . TYR A 1 96 ? -7.131 -7.627 2.082 1.00 98.44 96 TYR A N 1
ATOM 783 C CA . TYR A 1 96 ? -7.547 -6.244 1.918 1.00 98.44 96 TYR A CA 1
ATOM 784 C C . TYR A 1 96 ? -9.044 -6.139 2.218 1.00 98.44 96 TYR A C 1
ATOM 786 O O . TYR A 1 96 ? -9.809 -7.063 1.926 1.00 98.44 96 TYR A O 1
ATOM 794 N N . VAL A 1 97 ? -9.475 -5.031 2.812 1.00 98.69 97 VAL A N 1
ATOM 795 C CA . VAL A 1 97 ? -10.900 -4.729 2.975 1.00 98.69 97 VAL A CA 1
ATOM 796 C C . VAL A 1 97 ? -11.300 -3.702 1.930 1.00 98.69 97 VAL A C 1
ATOM 798 O O . VAL A 1 97 ? -10.902 -2.539 2.009 1.00 98.69 97 VAL A O 1
ATOM 801 N N . GLU A 1 98 ? -12.092 -4.150 0.955 1.00 98.19 98 GLU A N 1
ATOM 802 C CA . GLU A 1 98 ? -12.678 -3.275 -0.056 1.00 98.19 98 GLU A CA 1
ATOM 803 C C . GLU A 1 98 ? -13.936 -2.584 0.478 1.00 98.19 98 GLU A C 1
ATOM 805 O O . GLU A 1 98 ? -14.873 -3.221 0.955 1.00 98.19 98 GLU A O 1
ATOM 810 N N . VAL A 1 99 ? -13.966 -1.262 0.349 1.00 98.25 99 VAL A N 1
ATOM 811 C CA . VAL A 1 99 ? -15.108 -0.407 0.659 1.00 98.25 99 VAL A CA 1
ATOM 812 C C . VAL A 1 99 ? -15.660 0.143 -0.657 1.00 98.25 99 VAL A C 1
ATOM 814 O O . VAL A 1 99 ? -14.938 0.844 -1.374 1.00 98.25 99 VAL A O 1
ATOM 817 N N . PRO A 1 100 ? -16.925 -0.139 -1.007 1.00 96.44 100 PRO A N 1
ATOM 818 C CA . PRO A 1 100 ? -17.548 0.452 -2.183 1.00 96.44 100 PRO A CA 1
ATOM 819 C C . PRO A 1 100 ? -17.527 1.985 -2.132 1.00 96.44 100 PRO A C 1
ATOM 821 O O . PRO A 1 100 ? -17.740 2.599 -1.086 1.00 96.44 100 PRO A O 1
ATOM 824 N N . LEU A 1 101 ? -17.280 2.621 -3.277 1.00 95.50 101 LEU A N 1
ATOM 825 C CA . LEU A 1 101 ? -17.448 4.067 -3.403 1.00 95.50 101 LEU A CA 1
ATOM 826 C C . LEU A 1 101 ? -18.937 4.405 -3.607 1.00 95.50 101 LEU A C 1
ATOM 828 O O . LEU A 1 101 ? -19.641 3.636 -4.262 1.00 95.50 101 LEU A O 1
ATOM 832 N N . PRO A 1 102 ? -19.414 5.560 -3.106 1.00 96.69 102 PRO A N 1
ATOM 833 C CA . PRO A 1 102 ? -18.662 6.585 -2.377 1.00 96.69 102 PRO A CA 1
ATOM 834 C C . PRO A 1 102 ? -18.403 6.211 -0.905 1.00 96.69 102 PRO A C 1
ATOM 836 O O . PRO A 1 102 ? -19.245 5.594 -0.255 1.00 96.69 102 PRO A O 1
ATOM 839 N N . PHE A 1 103 ? -17.255 6.635 -0.356 1.00 97.56 103 PHE A N 1
ATOM 840 C CA . PHE A 1 103 ? -16.904 6.366 1.047 1.00 97.56 103 PHE A CA 1
ATOM 841 C C . PHE A 1 103 ? -17.929 6.914 2.046 1.00 97.56 103 PHE A C 1
ATOM 843 O O . PHE A 1 103 ? -18.188 6.239 3.036 1.00 97.56 103 PHE A O 1
ATOM 850 N N . GLU A 1 104 ? -18.542 8.080 1.787 1.00 96.75 104 GLU A N 1
ATOM 851 C CA . GLU A 1 104 ? -19.521 8.683 2.711 1.00 96.75 104 GLU A CA 1
ATOM 852 C C . GLU A 1 104 ? -20.724 7.773 2.995 1.00 96.75 104 GLU A C 1
ATOM 854 O O . GLU A 1 104 ? -21.367 7.933 4.022 1.00 96.75 104 GLU A O 1
ATOM 859 N N . GLN A 1 105 ? -21.039 6.839 2.094 1.00 97.19 105 GLN A N 1
ATOM 860 C CA . GLN A 1 105 ? -22.188 5.942 2.242 1.00 97.19 105 GLN A CA 1
ATOM 861 C C . GLN A 1 105 ? -21.815 4.576 2.820 1.00 97.19 105 GLN A C 1
ATOM 863 O O . GLN A 1 105 ? -22.670 3.901 3.379 1.00 97.19 105 GLN A O 1
ATOM 868 N N . ASN A 1 106 ? -20.563 4.143 2.650 1.00 97.75 106 ASN A N 1
ATOM 869 C CA . ASN A 1 106 ? -20.191 2.741 2.851 1.00 97.75 106 ASN A CA 1
ATOM 870 C C . ASN A 1 106 ? -19.113 2.534 3.922 1.00 97.75 106 ASN A C 1
ATOM 872 O O . ASN A 1 106 ? -19.033 1.451 4.495 1.00 97.75 106 ASN A O 1
ATOM 876 N N . LEU A 1 107 ? -18.268 3.535 4.196 1.00 98.25 107 LEU A N 1
ATOM 877 C CA . LEU A 1 107 ? -17.116 3.357 5.083 1.00 98.25 107 LEU A CA 1
ATOM 878 C C . LEU A 1 107 ? -17.528 3.106 6.536 1.00 98.25 107 LEU A C 1
ATOM 880 O O . LEU A 1 107 ? -16.944 2.242 7.183 1.00 98.25 107 LEU A O 1
ATOM 884 N N . GLU A 1 108 ? -18.535 3.830 7.027 1.00 97.56 108 GLU A N 1
ATOM 885 C CA . GLU A 1 108 ? -19.014 3.717 8.408 1.00 97.56 108 GLU A CA 1
ATOM 886 C C . GLU A 1 108 ? -19.479 2.292 8.723 1.00 97.56 108 GLU A C 1
ATOM 888 O O . GLU A 1 108 ? -18.914 1.657 9.608 1.00 97.56 108 GLU A O 1
ATOM 893 N N . GLY A 1 109 ? -20.393 1.731 7.924 1.00 97.62 109 GLY A N 1
ATOM 894 C CA . GLY A 1 109 ? -20.884 0.365 8.133 1.00 97.62 109 GLY A CA 1
ATOM 895 C C . GLY A 1 109 ? -19.791 -0.708 8.031 1.00 97.62 109 GLY A C 1
ATOM 896 O O . GLY A 1 109 ? -19.809 -1.690 8.777 1.00 97.62 109 GLY A O 1
ATOM 897 N N . VAL A 1 110 ? -18.796 -0.520 7.152 1.00 98.31 110 VAL A N 1
ATOM 898 C CA . VAL A 1 110 ? -17.636 -1.427 7.084 1.00 98.31 110 VAL A CA 1
ATOM 899 C C . VAL A 1 110 ? -16.807 -1.340 8.364 1.00 98.31 110 VAL A C 1
ATOM 901 O O . VAL A 1 110 ? -16.477 -2.375 8.943 1.00 98.31 110 VAL A O 1
ATOM 904 N N . MET A 1 111 ? -16.492 -0.131 8.834 1.00 98.44 111 MET A N 1
ATOM 905 C CA . MET A 1 111 ? -15.714 0.062 10.059 1.00 98.44 111 MET A CA 1
ATOM 906 C C . MET A 1 111 ? -16.454 -0.454 11.291 1.00 98.44 111 MET A C 1
ATOM 908 O O . MET A 1 111 ? -15.852 -1.166 12.091 1.00 98.44 111 MET A O 1
ATOM 912 N N . GLU A 1 112 ? -17.755 -0.190 11.416 1.00 97.56 112 GLU A N 1
ATOM 913 C CA . GLU A 1 112 ? -18.596 -0.756 12.475 1.00 97.56 112 GLU A CA 1
ATOM 914 C C . GLU A 1 112 ? -18.518 -2.281 12.494 1.00 97.56 112 GLU A C 1
ATOM 916 O O . GLU A 1 112 ? -18.345 -2.868 13.557 1.00 97.56 112 GLU A O 1
ATOM 921 N N . GLY A 1 113 ? -18.588 -2.927 11.326 1.00 97.81 113 GLY A N 1
ATOM 922 C CA . GLY A 1 113 ? -18.435 -4.374 11.196 1.00 97.81 113 GLY A CA 1
ATOM 923 C C . GLY A 1 113 ? -17.051 -4.875 11.614 1.00 97.81 113 GLY A C 1
ATOM 924 O O . GLY A 1 113 ? -16.953 -5.874 12.326 1.00 97.81 113 GLY A O 1
ATOM 925 N N . LEU A 1 114 ? -15.982 -4.187 11.209 1.00 98.19 114 LEU A N 1
ATOM 926 C CA . LEU A 1 114 ? -14.602 -4.550 11.559 1.00 98.19 114 LEU A CA 1
ATOM 927 C C . LEU A 1 114 ? -14.274 -4.337 13.044 1.00 98.19 114 LEU A C 1
ATOM 929 O O . LEU A 1 114 ? -13.393 -5.014 13.573 1.00 98.19 114 LEU A O 1
ATOM 933 N N . LEU A 1 115 ? -14.947 -3.393 13.704 1.00 98.00 115 LEU A N 1
ATOM 934 C CA . LEU A 1 115 ? -14.704 -3.031 15.103 1.00 98.00 115 LEU A CA 1
ATOM 935 C C . LEU A 1 115 ? -15.430 -3.935 16.107 1.00 98.00 115 LEU A C 1
ATOM 937 O O . LEU A 1 115 ? -15.127 -3.859 17.297 1.00 98.00 115 LEU A O 1
ATOM 941 N N . LYS A 1 116 ? -16.354 -4.795 15.661 1.00 98.12 116 LYS A N 1
ATOM 942 C CA . LYS A 1 116 ? -17.045 -5.737 16.551 1.00 98.12 116 LYS A CA 1
ATOM 943 C C . LYS A 1 116 ? -16.104 -6.829 17.064 1.00 98.12 116 LYS A C 1
ATOM 945 O O . LYS A 1 116 ? -15.222 -7.287 16.334 1.00 98.12 116 LYS A O 1
ATOM 950 N N . GLU A 1 117 ? -16.319 -7.293 18.295 1.00 97.25 117 GLU A N 1
ATOM 951 C CA . GLU A 1 117 ? -15.467 -8.326 18.906 1.00 97.25 117 GLU A CA 1
ATOM 952 C C . GLU A 1 117 ? -15.563 -9.658 18.146 1.00 97.25 117 GLU A C 1
ATOM 954 O O . GLU A 1 117 ? -14.551 -10.327 17.947 1.00 97.25 117 GLU A O 1
ATOM 959 N N . GLU A 1 118 ? -16.737 -10.014 17.616 1.00 97.69 118 GLU A N 1
ATOM 960 C CA . GLU A 1 118 ? -16.912 -11.219 16.795 1.00 97.69 118 GLU A CA 1
ATOM 961 C C . GLU A 1 118 ? -16.109 -11.188 15.484 1.00 97.69 118 GLU A C 1
ATOM 963 O O . GLU A 1 118 ? -15.792 -12.236 14.923 1.00 97.69 118 GLU A O 1
ATOM 968 N N . SER A 1 119 ? -15.729 -10.000 15.005 1.00 97.75 119 SER A N 1
ATOM 969 C CA . SER A 1 119 ? -14.904 -9.834 13.804 1.00 97.75 119 SER A CA 1
ATOM 970 C C . SER A 1 119 ? -13.410 -9.968 14.090 1.00 97.75 119 SER A C 1
ATOM 972 O O . SER A 1 119 ? -12.611 -9.935 13.152 1.00 97.75 119 SER A O 1
ATOM 974 N N . ARG A 1 120 ? -12.993 -10.124 15.352 1.00 97.81 120 ARG A N 1
ATOM 975 C CA . ARG A 1 120 ? -11.580 -10.105 15.746 1.00 97.81 120 ARG A CA 1
ATOM 976 C C . ARG A 1 120 ? -10.736 -11.146 15.019 1.00 97.81 120 ARG A C 1
ATOM 978 O O . ARG A 1 120 ? -9.703 -10.786 14.461 1.00 97.81 120 ARG A O 1
ATOM 985 N N . GLU A 1 121 ? -11.191 -12.396 14.964 1.00 97.94 121 GLU A N 1
ATOM 986 C CA . GLU A 1 121 ? -10.469 -13.475 14.275 1.00 97.94 121 GLU A CA 1
ATOM 987 C C . GLU A 1 121 ? -10.338 -13.189 12.770 1.00 97.94 121 GLU A C 1
ATOM 989 O O . GLU A 1 121 ? -9.268 -13.348 12.180 1.00 97.94 121 GLU A O 1
ATOM 994 N N . LYS A 1 122 ? -11.407 -12.677 12.145 1.00 97.88 122 LYS A N 1
ATOM 995 C CA . LYS A 1 122 ? -11.393 -12.245 10.741 1.00 97.88 122 LYS A CA 1
ATOM 996 C C . LYS A 1 122 ? -10.381 -11.118 10.517 1.00 97.88 122 LYS A C 1
ATOM 998 O O . LYS A 1 122 ? -9.603 -11.190 9.570 1.00 97.88 122 LYS A O 1
ATOM 1003 N N . VAL A 1 123 ? -10.374 -10.097 11.372 1.00 98.50 123 VAL A N 1
ATOM 1004 C CA . VAL A 1 123 ? -9.462 -8.944 11.282 1.00 98.50 123 VAL A CA 1
ATOM 1005 C C . VAL A 1 123 ? -8.004 -9.377 11.441 1.00 98.50 123 VAL A C 1
ATOM 1007 O O . VAL A 1 123 ? -7.162 -8.979 10.637 1.00 98.50 123 VAL A O 1
ATOM 1010 N N . GLU A 1 124 ? -7.704 -10.219 12.432 1.00 98.31 124 GLU A N 1
ATOM 1011 C CA . GLU A 1 124 ? -6.357 -10.761 12.652 1.00 98.31 124 GLU A CA 1
ATOM 1012 C C . GLU A 1 124 ? -5.894 -11.600 11.453 1.00 98.31 124 GLU A C 1
ATOM 1014 O O . GLU A 1 124 ? -4.774 -11.422 10.970 1.00 98.31 124 GLU A O 1
ATOM 1019 N N . ARG A 1 125 ? -6.777 -12.437 10.894 1.00 98.62 125 ARG A N 1
ATOM 1020 C CA . ARG A 1 125 ? -6.495 -13.225 9.686 1.00 98.62 125 ARG A CA 1
ATOM 1021 C C . ARG A 1 125 ? -6.198 -12.351 8.468 1.00 98.62 125 ARG A C 1
ATOM 1023 O O . ARG A 1 125 ? -5.229 -12.621 7.765 1.00 98.62 125 ARG A O 1
ATOM 1030 N N . ILE A 1 126 ? -6.986 -11.301 8.219 1.00 98.81 126 ILE A N 1
ATOM 1031 C CA . ILE A 1 126 ? -6.760 -10.383 7.086 1.00 98.81 126 ILE A CA 1
ATOM 1032 C C . ILE A 1 126 ? -5.410 -9.668 7.229 1.00 98.81 126 ILE A C 1
ATOM 1034 O O . ILE A 1 126 ? -4.649 -9.600 6.261 1.00 98.81 126 ILE A O 1
ATOM 1038 N N . ALA A 1 127 ? -5.086 -9.171 8.428 1.00 98.56 127 ALA A N 1
ATOM 1039 C CA . ALA A 1 127 ? -3.806 -8.515 8.698 1.00 98.56 127 ALA A CA 1
ATOM 1040 C C . ALA A 1 127 ? -2.620 -9.475 8.505 1.00 98.56 127 ALA A C 1
ATOM 1042 O O . ALA A 1 127 ? -1.614 -9.110 7.893 1.00 98.56 127 ALA A O 1
ATOM 1043 N N . GLU A 1 128 ? -2.745 -10.716 8.979 1.00 98.31 128 GLU A N 1
ATOM 1044 C CA . GLU A 1 128 ? -1.703 -11.733 8.845 1.00 98.31 128 GLU A CA 1
ATOM 1045 C C . GLU A 1 128 ? -1.516 -12.172 7.385 1.00 98.31 128 GLU A C 1
ATOM 1047 O O . GLU A 1 128 ? -0.378 -12.283 6.924 1.00 98.31 128 GLU A O 1
ATOM 1052 N N . ASN A 1 129 ? -2.602 -12.348 6.627 1.00 98.38 129 ASN A N 1
ATOM 1053 C CA . ASN A 1 129 ? -2.555 -12.635 5.191 1.00 98.38 129 ASN A CA 1
ATOM 1054 C C . ASN A 1 129 ? -1.883 -11.500 4.412 1.00 98.38 129 ASN A C 1
ATOM 1056 O O . ASN A 1 129 ? -1.023 -11.756 3.569 1.00 98.38 129 ASN A O 1
ATOM 1060 N N . GLY A 1 130 ? -2.241 -10.247 4.710 1.00 97.62 130 GLY A N 1
ATOM 1061 C CA . GLY A 1 130 ? -1.614 -9.067 4.115 1.00 97.62 130 GLY A CA 1
ATOM 1062 C C . GLY A 1 130 ? -0.119 -9.014 4.400 1.00 97.62 130 GLY A C 1
ATOM 1063 O O . GLY A 1 130 ? 0.685 -8.871 3.480 1.00 97.62 130 GLY A O 1
ATOM 1064 N N . TRP A 1 131 ? 0.279 -9.211 5.654 1.00 97.50 131 TRP A N 1
ATOM 1065 C CA . TRP A 1 131 ? 1.682 -9.153 6.046 1.00 97.50 131 TRP A CA 1
ATOM 1066 C C . TRP A 1 131 ? 2.511 -10.319 5.483 1.00 97.50 131 TRP A C 1
ATOM 1068 O O . TRP A 1 131 ? 3.577 -10.100 4.902 1.00 97.50 131 TRP A O 1
ATOM 1078 N N . LYS A 1 132 ? 2.027 -11.562 5.578 1.00 97.06 132 LYS A N 1
ATOM 1079 C CA . LYS A 1 132 ? 2.714 -12.728 4.998 1.00 97.06 132 LYS A CA 1
ATOM 1080 C C . LYS A 1 132 ? 2.776 -12.649 3.476 1.00 97.06 132 LYS A C 1
ATOM 1082 O O . LYS A 1 132 ? 3.851 -12.791 2.900 1.00 97.06 132 LYS A O 1
ATOM 1087 N N . GLY A 1 133 ? 1.644 -12.382 2.826 1.00 95.62 133 GLY A N 1
ATOM 1088 C CA . GLY A 1 133 ? 1.543 -12.337 1.369 1.00 95.62 133 GLY A CA 1
ATOM 1089 C C . GLY A 1 133 ? 2.343 -11.190 0.762 1.00 95.62 133 GLY A C 1
ATOM 1090 O O . GLY A 1 133 ? 3.051 -11.387 -0.221 1.00 95.62 133 GLY A O 1
ATOM 1091 N N . MET A 1 134 ? 2.295 -10.002 1.366 1.00 95.06 134 MET A N 1
ATOM 1092 C CA . MET A 1 134 ? 2.952 -8.813 0.824 1.00 95.06 134 MET A CA 1
ATOM 1093 C C . MET A 1 134 ? 4.363 -8.648 1.400 1.00 95.06 134 MET A C 1
ATOM 1095 O O . MET A 1 134 ? 5.344 -8.895 0.694 1.00 95.06 134 MET A O 1
ATOM 1099 N N . ARG A 1 135 ? 4.495 -8.250 2.674 1.00 93.75 135 ARG A N 1
ATOM 1100 C CA . ARG A 1 135 ? 5.788 -7.925 3.311 1.00 93.75 135 ARG A CA 1
ATOM 1101 C C . ARG A 1 135 ? 6.791 -9.074 3.250 1.00 93.75 135 ARG A C 1
ATOM 1103 O O . ARG A 1 135 ? 7.975 -8.822 3.002 1.00 93.75 135 ARG A O 1
ATOM 1110 N N . GLN A 1 136 ? 6.361 -10.295 3.560 1.00 94.31 136 GLN A N 1
ATOM 1111 C CA . GLN A 1 136 ? 7.242 -11.470 3.534 1.00 94.31 136 GLN A CA 1
ATOM 1112 C C . GLN A 1 136 ? 7.295 -12.142 2.157 1.00 94.31 136 GLN A C 1
ATOM 1114 O O . GLN A 1 136 ? 8.276 -12.820 1.864 1.00 94.31 136 GLN A O 1
ATOM 1119 N N . GLY A 1 137 ? 6.283 -11.925 1.317 1.00 95.00 137 GLY A N 1
ATOM 1120 C CA . GLY A 1 137 ? 6.169 -12.509 -0.014 1.00 95.00 137 GLY A CA 1
ATOM 1121 C C . GLY A 1 137 ? 6.443 -11.503 -1.128 1.00 95.00 137 GLY A C 1
ATOM 1122 O O . GLY A 1 137 ? 7.588 -11.118 -1.378 1.00 95.00 137 GLY A O 1
ATOM 1123 N N . TYR A 1 138 ? 5.378 -11.109 -1.821 1.00 94.19 138 TYR A N 1
ATOM 1124 C CA . TYR A 1 138 ? 5.401 -10.530 -3.165 1.00 94.19 138 TYR A CA 1
ATOM 1125 C C . TYR A 1 138 ? 6.034 -9.145 -3.288 1.00 94.19 138 TYR A C 1
ATOM 1127 O O . TYR A 1 138 ? 6.436 -8.765 -4.384 1.00 94.19 138 TYR A O 1
ATOM 1135 N N . ILE A 1 139 ? 6.156 -8.398 -2.189 1.00 94.69 139 ILE A N 1
ATOM 1136 C CA . ILE A 1 139 ? 6.839 -7.094 -2.176 1.00 94.69 139 ILE A CA 1
ATOM 1137 C C . ILE A 1 139 ? 8.086 -7.092 -1.289 1.00 94.69 139 ILE A C 1
ATOM 1139 O O . ILE A 1 139 ? 8.602 -6.026 -0.945 1.00 94.69 139 ILE A O 1
ATOM 1143 N N . SER A 1 140 ? 8.601 -8.271 -0.934 1.00 95.38 140 SER A N 1
ATOM 1144 C CA . SER A 1 140 ? 9.939 -8.396 -0.353 1.00 95.38 140 SER A CA 1
ATOM 1145 C C . SER A 1 140 ? 11.014 -7.914 -1.346 1.00 95.38 140 SER A C 1
ATOM 1147 O O . SER A 1 140 ? 10.783 -7.933 -2.559 1.00 95.38 140 SER A O 1
ATOM 1149 N N . PRO A 1 141 ? 12.208 -7.496 -0.878 1.00 94.44 141 PRO A N 1
ATOM 1150 C CA . PRO A 1 141 ? 13.303 -7.121 -1.776 1.00 94.44 141 PRO A CA 1
ATOM 1151 C C . PRO A 1 141 ? 13.625 -8.217 -2.803 1.00 94.44 141 PRO A C 1
ATOM 1153 O O . PRO A 1 141 ? 13.653 -7.948 -3.997 1.00 94.44 141 PRO A O 1
ATOM 1156 N N . ALA A 1 142 ? 13.734 -9.471 -2.352 1.00 95.50 142 ALA A N 1
ATOM 1157 C CA . ALA A 1 142 ? 14.026 -10.607 -3.224 1.00 95.50 142 ALA A CA 1
ATOM 1158 C C . ALA A 1 142 ? 12.926 -10.863 -4.272 1.00 95.50 142 ALA A C 1
ATOM 1160 O O . ALA A 1 142 ? 13.236 -11.156 -5.426 1.00 95.50 142 ALA A O 1
ATOM 1161 N N . ALA A 1 143 ? 11.647 -10.742 -3.897 1.00 95.75 143 ALA A N 1
ATOM 1162 C CA . ALA A 1 143 ? 10.541 -10.910 -4.840 1.00 95.75 143 ALA A CA 1
ATOM 1163 C C . ALA A 1 143 ? 10.501 -9.787 -5.886 1.00 95.75 143 ALA A C 1
ATOM 1165 O O . ALA A 1 143 ? 10.295 -10.068 -7.066 1.00 95.75 143 ALA A O 1
ATOM 1166 N N . ASN A 1 144 ? 10.753 -8.537 -5.479 1.00 93.25 144 ASN A N 1
ATOM 1167 C CA . ASN A 1 144 ? 10.851 -7.415 -6.413 1.00 93.25 144 ASN A CA 1
ATOM 1168 C C . ASN A 1 144 ? 12.009 -7.613 -7.400 1.00 93.25 144 ASN A C 1
ATOM 1170 O O . ASN A 1 144 ? 11.797 -7.497 -8.607 1.00 93.25 144 ASN A O 1
ATOM 1174 N N . ASP A 1 145 ? 13.198 -7.981 -6.916 1.00 96.06 145 ASP A N 1
ATOM 1175 C CA . ASP A 1 145 ? 14.353 -8.254 -7.778 1.00 96.06 145 ASP A CA 1
ATOM 1176 C C . ASP A 1 145 ? 14.057 -9.393 -8.761 1.00 96.06 145 ASP A C 1
ATOM 1178 O O . ASP A 1 145 ? 14.350 -9.287 -9.953 1.00 96.06 145 ASP A O 1
ATOM 1182 N N . CYS A 1 146 ? 13.426 -10.471 -8.287 1.00 97.00 146 CYS A N 1
ATOM 1183 C CA . CYS A 1 146 ? 13.016 -11.596 -9.123 1.00 97.00 146 CYS A CA 1
ATOM 1184 C C . CYS A 1 146 ? 12.039 -11.161 -10.226 1.00 97.00 146 CYS A C 1
ATOM 1186 O O . CYS A 1 146 ? 12.264 -11.471 -11.399 1.00 97.00 146 CYS A O 1
ATOM 1188 N N . TYR A 1 147 ? 11.003 -10.392 -9.871 1.00 96.62 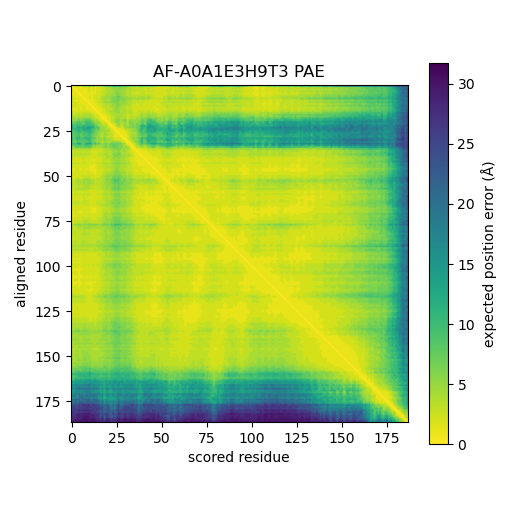147 TYR A N 1
ATOM 1189 C CA . TYR A 1 147 ? 10.018 -9.879 -10.823 1.00 96.62 147 TYR A C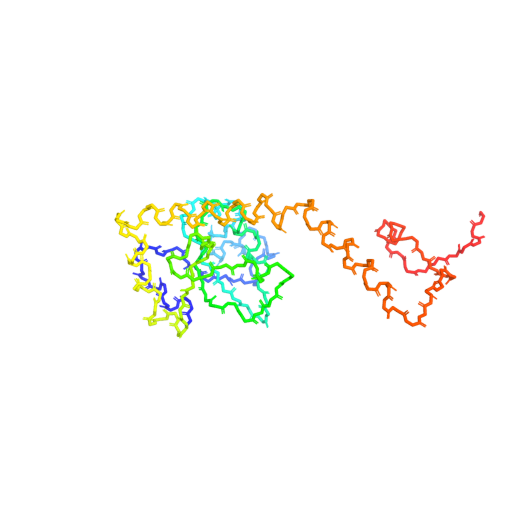A 1
ATOM 1190 C C . TYR A 1 147 ? 10.679 -9.033 -11.913 1.00 96.62 147 TYR A C 1
ATOM 1192 O O . TYR A 1 147 ? 10.467 -9.287 -13.098 1.00 96.62 147 TYR A O 1
ATOM 1200 N N . PHE A 1 148 ? 11.516 -8.062 -11.537 1.00 96.38 148 PHE A N 1
ATOM 1201 C CA . PHE A 1 148 ? 12.166 -7.181 -12.510 1.00 96.38 148 PHE A CA 1
ATOM 1202 C C . PHE A 1 148 ? 13.174 -7.917 -13.387 1.00 96.38 148 PHE A C 1
ATOM 1204 O O . PHE A 1 148 ? 13.207 -7.683 -14.594 1.00 96.38 148 PHE A O 1
ATOM 1211 N N . ARG A 1 149 ? 13.954 -8.849 -12.829 1.00 97.56 149 ARG A N 1
ATOM 1212 C CA . ARG A 1 149 ? 14.854 -9.693 -13.629 1.00 97.56 149 ARG A CA 1
ATOM 1213 C C . ARG A 1 149 ? 14.071 -10.495 -14.660 1.00 97.56 149 ARG A C 1
ATOM 1215 O O . ARG A 1 149 ? 14.417 -10.471 -15.838 1.00 97.56 149 ARG A O 1
ATOM 1222 N N . TYR A 1 150 ? 13.003 -11.171 -14.238 1.00 97.75 150 TYR A N 1
ATOM 1223 C CA . TYR A 1 150 ? 12.167 -11.956 -15.143 1.00 97.75 150 TYR A CA 1
ATOM 1224 C C . TYR A 1 150 ? 11.513 -11.083 -16.220 1.00 97.75 150 TYR A C 1
ATOM 1226 O O . TYR A 1 150 ? 11.575 -11.419 -17.401 1.00 97.75 150 TYR A O 1
ATOM 1234 N N . LEU A 1 151 ? 10.955 -9.934 -15.828 1.00 97.62 151 LEU A N 1
ATOM 1235 C CA . LEU A 1 151 ? 10.355 -8.961 -16.738 1.00 97.62 151 LEU A CA 1
ATOM 1236 C C . LEU A 1 151 ? 11.344 -8.515 -17.818 1.00 97.62 151 LEU A C 1
ATOM 1238 O O . LEU A 1 151 ? 11.005 -8.548 -18.996 1.00 97.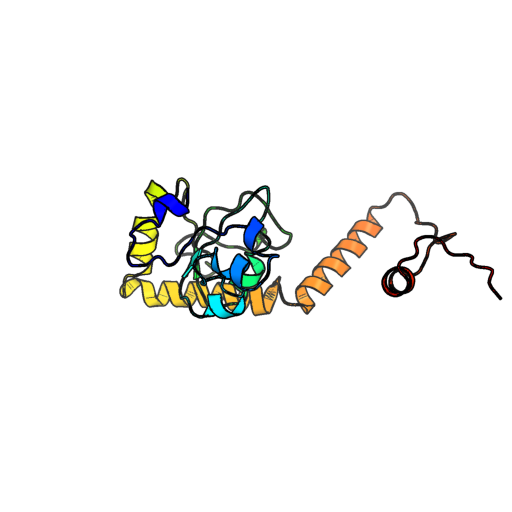62 151 LEU A O 1
ATOM 1242 N N . LEU A 1 152 ? 12.562 -8.125 -17.434 1.00 96.50 152 LEU A N 1
ATOM 1243 C CA . LEU A 1 152 ? 13.582 -7.664 -18.377 1.00 96.50 152 LEU A CA 1
ATOM 1244 C C . LEU A 1 152 ? 14.034 -8.782 -19.324 1.00 96.50 152 LEU A C 1
ATOM 1246 O O . LEU A 1 152 ? 14.188 -8.535 -20.518 1.00 96.50 152 LEU A O 1
ATOM 1250 N N . HIS A 1 153 ? 14.182 -10.014 -18.828 1.00 97.44 153 HIS A N 1
ATOM 1251 C CA . HIS A 1 153 ? 14.482 -11.170 -19.677 1.00 97.44 153 HIS A CA 1
ATOM 1252 C C . HIS A 1 153 ? 13.369 -11.433 -20.697 1.00 97.44 153 HIS A C 1
ATOM 1254 O O . HIS A 1 153 ? 13.649 -11.558 -21.887 1.00 97.44 153 HIS A O 1
ATOM 1260 N N . LYS A 1 154 ? 12.103 -11.451 -20.266 1.00 98.00 154 LYS A N 1
ATOM 1261 C CA . LYS A 1 154 ? 10.963 -11.653 -21.173 1.00 98.00 154 LYS A CA 1
ATOM 1262 C C . LYS A 1 154 ? 10.763 -10.505 -22.148 1.00 98.00 154 LYS A C 1
ATOM 1264 O O . LYS A 1 154 ? 10.431 -10.742 -23.304 1.00 98.00 154 LYS A O 1
ATOM 1269 N N . TYR A 1 155 ? 11.026 -9.276 -21.719 1.00 96.94 155 TYR A N 1
ATOM 1270 C CA . TYR A 1 155 ? 11.017 -8.121 -22.606 1.00 96.94 155 TYR A CA 1
ATOM 1271 C C . TYR A 1 155 ? 12.102 -8.221 -23.689 1.00 96.94 155 TYR A C 1
ATOM 1273 O O . TYR A 1 155 ? 11.837 -7.882 -24.842 1.00 96.94 155 TYR A O 1
ATOM 1281 N N . ALA A 1 156 ? 13.295 -8.719 -23.347 1.00 96.12 156 ALA A N 1
ATOM 1282 C CA . ALA A 1 156 ? 14.376 -8.944 -24.307 1.00 96.12 156 ALA A CA 1
ATOM 1283 C C . ALA A 1 156 ? 14.023 -10.021 -25.349 1.00 96.12 156 ALA A C 1
ATOM 1285 O O . ALA A 1 156 ? 14.324 -9.841 -26.525 1.00 96.12 156 ALA A O 1
ATOM 1286 N N . GLU A 1 157 ? 13.338 -11.099 -24.945 1.00 97.12 157 GLU A N 1
ATOM 1287 C CA . GLU A 1 157 ? 12.907 -12.186 -25.845 1.00 97.12 157 GLU A CA 1
ATOM 1288 C C . GLU A 1 157 ? 11.949 -11.721 -26.958 1.00 97.12 157 GLU A C 1
ATOM 1290 O O . GLU A 1 157 ? 11.880 -12.361 -28.005 1.00 97.12 157 GLU A O 1
ATOM 1295 N N . VAL A 1 158 ? 11.219 -10.618 -26.755 1.00 97.44 158 VAL A N 1
ATOM 1296 C CA . VAL A 1 158 ? 10.246 -10.091 -27.732 1.00 97.44 158 VAL A CA 1
ATOM 1297 C C . VAL A 1 158 ? 10.774 -8.915 -28.561 1.00 97.44 158 VAL A C 1
ATOM 1299 O O . VAL A 1 158 ? 10.028 -8.353 -29.364 1.00 97.44 158 VAL A O 1
ATOM 1302 N N . GLN A 1 159 ? 12.038 -8.514 -28.389 1.00 97.12 159 GLN A N 1
ATOM 1303 C CA . GLN A 1 159 ? 12.619 -7.448 -29.205 1.00 97.12 159 GLN A CA 1
ATOM 1304 C C . GLN A 1 159 ? 12.921 -7.942 -30.622 1.00 97.12 159 GLN A C 1
ATOM 1306 O O . GLN A 1 159 ? 13.516 -8.997 -30.821 1.00 97.12 159 GLN A O 1
ATOM 1311 N N . ALA A 1 160 ? 12.582 -7.125 -31.619 1.00 97.00 160 ALA A N 1
ATOM 1312 C CA . ALA A 1 160 ? 12.908 -7.390 -33.022 1.00 97.00 160 ALA A CA 1
ATOM 1313 C C . ALA A 1 160 ? 14.338 -6.954 -33.411 1.00 97.00 160 ALA A C 1
ATOM 1315 O O . ALA A 1 160 ? 14.692 -6.968 -34.588 1.00 97.00 160 ALA A O 1
ATOM 1316 N N . PHE A 1 161 ? 15.150 -6.520 -32.444 1.00 95.00 161 PHE A N 1
ATOM 1317 C CA . PHE A 1 161 ? 16.503 -6.017 -32.661 1.00 95.00 161 PHE A CA 1
ATOM 1318 C C . PHE A 1 161 ? 17.417 -6.373 -31.484 1.00 95.00 161 PHE A C 1
ATOM 1320 O O . PHE A 1 161 ? 16.953 -6.633 -30.374 1.00 95.00 161 PHE A O 1
ATOM 1327 N N . VAL A 1 162 ? 18.727 -6.335 -31.727 1.00 91.75 162 VAL A N 1
ATOM 1328 C CA . VAL A 1 162 ? 19.753 -6.442 -30.683 1.00 91.75 162 VAL A CA 1
ATOM 1329 C C . VAL A 1 162 ? 20.262 -5.033 -30.369 1.00 91.75 162 VAL A C 1
ATOM 1331 O O . VAL A 1 162 ? 20.725 -4.354 -31.290 1.00 91.75 162 VAL A O 1
ATOM 1334 N N . PRO A 1 163 ? 20.178 -4.557 -29.113 1.00 90.12 163 PRO A N 1
ATOM 1335 C CA . PRO A 1 163 ? 20.721 -3.255 -28.742 1.00 90.12 163 PRO A CA 1
ATOM 1336 C C . PRO A 1 163 ? 22.230 -3.175 -29.014 1.00 90.12 163 PRO A C 1
ATOM 1338 O O . PRO A 1 163 ? 22.978 -4.069 -28.619 1.00 90.12 163 PRO A O 1
ATOM 1341 N N . SER A 1 164 ? 22.683 -2.094 -29.655 1.00 89.75 164 SER A N 1
ATOM 1342 C CA . SER A 1 164 ? 24.114 -1.786 -29.752 1.00 89.75 164 SER A CA 1
ATOM 1343 C C . SER A 1 164 ? 24.596 -1.135 -28.456 1.00 89.75 164 SER A C 1
ATOM 1345 O O . SER A 1 164 ? 23.918 -0.268 -27.905 1.00 89.75 164 SER A O 1
ATOM 1347 N N . ILE A 1 165 ? 25.775 -1.541 -27.985 1.00 86.62 165 ILE A N 1
ATOM 1348 C CA . ILE A 1 165 ? 26.462 -0.923 -26.838 1.00 86.62 165 ILE A CA 1
ATOM 1349 C C . ILE A 1 165 ? 27.465 0.155 -27.275 1.00 86.62 165 ILE A C 1
ATOM 1351 O O . ILE A 1 165 ? 28.164 0.732 -26.444 1.00 86.62 165 ILE A O 1
ATOM 1355 N N . GLU A 1 166 ? 27.560 0.433 -28.574 1.00 88.62 166 GLU A N 1
ATOM 1356 C CA . GLU A 1 166 ? 28.401 1.506 -29.094 1.00 88.62 166 GLU A CA 1
ATOM 1357 C C . GLU A 1 166 ? 27.907 2.867 -28.578 1.00 88.62 166 GLU A C 1
ATOM 1359 O O . GLU A 1 166 ? 26.738 3.217 -28.727 1.00 88.62 166 GLU A O 1
ATOM 1364 N N . GLY A 1 167 ? 28.789 3.616 -27.910 1.00 81.88 167 GLY A N 1
ATOM 1365 C CA . GLY A 1 167 ? 28.443 4.883 -27.256 1.00 81.88 167 GLY A CA 1
ATOM 1366 C C . GLY A 1 167 ? 27.629 4.744 -25.961 1.00 81.88 167 GLY A C 1
ATOM 1367 O O . GLY A 1 167 ? 27.271 5.759 -25.362 1.00 81.88 167 GLY A O 1
ATOM 1368 N N . ALA A 1 168 ? 27.346 3.520 -25.504 1.00 82.06 168 ALA A N 1
ATOM 1369 C CA . ALA A 1 168 ? 26.677 3.290 -24.230 1.00 82.06 168 ALA A CA 1
ATOM 1370 C C . ALA A 1 168 ? 27.632 3.511 -23.045 1.00 82.06 168 ALA A C 1
ATOM 1372 O O . ALA A 1 168 ? 28.848 3.348 -23.147 1.00 82.06 168 ALA A O 1
ATOM 1373 N N . ALA A 1 169 ? 27.056 3.844 -21.892 1.00 79.12 169 ALA A N 1
ATOM 1374 C CA . ALA A 1 169 ? 27.769 3.976 -20.630 1.00 79.12 169 ALA A CA 1
ATOM 1375 C C . ALA A 1 169 ? 27.232 2.962 -19.616 1.00 79.12 169 ALA A C 1
ATOM 1377 O O . ALA A 1 169 ? 26.016 2.741 -19.589 1.00 79.12 169 ALA A O 1
ATOM 1378 N N . PRO A 1 170 ? 28.085 2.379 -18.753 1.00 82.81 170 PRO A N 1
ATOM 1379 C CA . PRO A 1 170 ? 27.603 1.584 -17.633 1.00 82.81 170 PRO A CA 1
ATOM 1380 C C . PRO A 1 170 ? 26.634 2.405 -16.779 1.00 82.81 170 PRO A C 1
ATOM 1382 O O . PRO A 1 170 ? 26.876 3.586 -16.504 1.00 82.81 170 PRO A O 1
ATOM 1385 N N . TYR A 1 171 ? 25.540 1.782 -16.345 1.00 81.06 171 TYR A N 1
ATOM 1386 C CA . TYR A 1 171 ? 24.533 2.454 -15.526 1.00 81.06 171 TYR A CA 1
ATOM 1387 C C . TYR A 1 171 ? 25.141 2.970 -14.216 1.00 81.06 171 TYR A C 1
ATOM 1389 O O . TYR A 1 171 ? 24.891 4.101 -13.809 1.00 81.06 171 TYR A O 1
ATOM 1397 N N . GLU A 1 172 ? 26.023 2.185 -13.603 1.00 83.12 172 GLU A N 1
ATOM 1398 C CA . GLU A 1 172 ? 26.760 2.542 -12.394 1.00 83.12 172 GLU A CA 1
ATOM 1399 C C . GLU A 1 172 ? 27.626 3.785 -12.618 1.00 83.12 172 GLU A C 1
ATOM 1401 O O . GLU A 1 172 ? 27.643 4.695 -11.790 1.00 83.12 172 GLU A O 1
ATOM 1406 N N . SER A 1 173 ? 28.302 3.864 -13.768 1.00 81.94 173 SER A N 1
ATOM 1407 C CA . SER A 1 173 ? 29.093 5.032 -14.162 1.00 81.94 173 SER A CA 1
ATOM 1408 C C . SER A 1 173 ? 28.218 6.274 -14.334 1.00 81.94 173 SER A C 1
ATOM 1410 O O . SER A 1 173 ? 28.575 7.344 -13.841 1.00 81.94 173 SER A O 1
ATOM 1412 N N . PHE A 1 174 ? 27.056 6.139 -14.976 1.00 79.38 174 PHE A N 1
ATOM 1413 C CA . PHE A 1 174 ? 26.086 7.227 -15.108 1.00 79.38 174 PHE A CA 1
ATOM 1414 C C . PHE A 1 174 ? 25.587 7.720 -13.740 1.00 79.38 174 PHE A C 1
ATOM 1416 O O . PHE A 1 174 ? 25.624 8.923 -13.482 1.00 79.38 174 PHE A O 1
ATOM 1423 N N . VAL A 1 175 ? 25.184 6.807 -12.850 1.00 81.56 175 VAL A N 1
ATOM 1424 C CA . VAL A 1 175 ? 24.658 7.137 -11.513 1.00 81.56 175 VAL A CA 1
ATOM 1425 C C . VAL A 1 175 ? 25.711 7.820 -10.642 1.00 81.56 175 VAL A C 1
ATOM 1427 O O . VAL A 1 175 ? 25.407 8.816 -9.991 1.00 81.56 175 VAL A O 1
ATOM 1430 N N . LEU A 1 176 ? 26.947 7.317 -10.634 1.00 82.62 176 LEU A N 1
ATOM 1431 C CA . LEU A 1 176 ? 28.013 7.869 -9.793 1.00 82.62 176 LEU A CA 1
ATOM 1432 C C . LEU A 1 176 ? 28.508 9.229 -10.284 1.00 82.62 176 LEU A C 1
ATOM 1434 O O . LEU A 1 176 ? 28.888 10.074 -9.476 1.00 82.62 176 LEU A O 1
ATOM 1438 N N . MET A 1 177 ? 28.545 9.437 -11.600 1.00 80.38 177 MET A N 1
ATOM 1439 C CA . MET A 1 177 ? 29.218 10.599 -12.184 1.00 80.38 177 MET A CA 1
ATOM 1440 C C . MET A 1 177 ? 28.250 1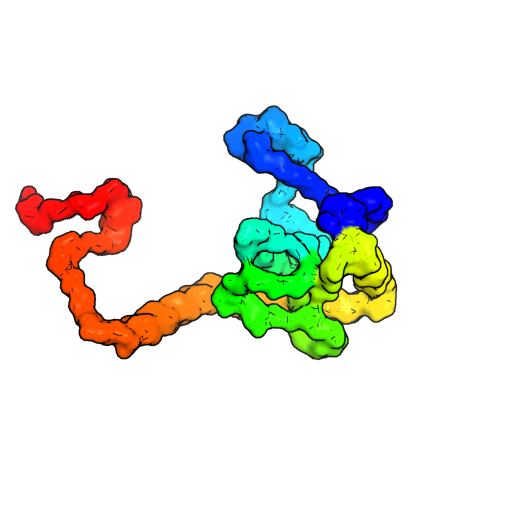1.675 -12.682 1.00 80.38 177 MET A C 1
ATOM 1442 O O . MET A 1 177 ? 28.694 12.786 -12.971 1.00 80.38 177 MET A O 1
ATOM 1446 N N . GLY A 1 178 ? 26.951 11.373 -12.792 1.00 75.12 178 GLY A N 1
ATOM 1447 C CA . GLY A 1 178 ? 25.917 12.320 -13.219 1.00 75.12 178 GLY A CA 1
ATOM 1448 C C . GLY A 1 178 ? 26.104 12.853 -14.644 1.00 75.12 178 GLY A C 1
ATOM 1449 O O . GLY A 1 178 ? 25.622 13.937 -14.962 1.00 75.12 178 GLY A O 1
ATOM 1450 N N . LYS A 1 179 ? 26.843 12.132 -15.499 1.00 69.44 179 LYS A N 1
ATOM 1451 C CA . LYS A 1 179 ? 27.177 12.548 -16.871 1.00 69.44 179 LYS A CA 1
ATOM 1452 C C . LYS A 1 179 ? 26.594 11.581 -17.891 1.00 69.44 179 LYS A C 1
ATOM 1454 O O . LYS A 1 179 ? 26.801 10.374 -17.804 1.00 69.44 179 LYS A O 1
ATOM 1459 N N . THR A 1 180 ? 25.911 12.135 -18.888 1.00 63.31 180 THR A N 1
ATOM 1460 C CA . THR A 1 180 ? 25.335 11.403 -20.028 1.00 63.31 180 THR A CA 1
ATOM 1461 C C . THR A 1 180 ? 26.294 11.268 -21.213 1.00 63.31 180 THR A C 1
ATOM 1463 O O . THR A 1 180 ? 26.008 10.503 -22.126 1.00 63.31 180 THR A O 1
ATOM 1466 N N . HIS A 1 181 ? 27.421 11.991 -21.215 1.00 63.09 181 HIS A N 1
ATOM 1467 C CA . HIS A 1 181 ? 28.388 11.999 -22.314 1.00 63.09 181 HIS A CA 1
ATOM 1468 C C . HIS A 1 181 ? 29.742 11.453 -21.855 1.00 63.09 181 HIS A C 1
ATOM 1470 O O . HIS A 1 181 ? 30.311 11.946 -20.875 1.00 63.09 181 HIS A O 1
ATOM 1476 N N . TRP A 1 182 ? 30.246 10.450 -22.576 1.00 65.44 182 TRP A N 1
ATOM 1477 C CA . TRP A 1 182 ? 31.491 9.747 -22.280 1.00 65.44 182 TRP A CA 1
ATOM 1478 C C . TRP A 1 182 ? 32.424 9.824 -23.476 1.00 65.44 182 TRP A C 1
ATOM 1480 O O . TRP A 1 182 ? 32.012 9.547 -24.597 1.00 65.44 182 TRP A O 1
ATOM 1490 N N . ASP A 1 183 ? 33.676 10.196 -23.221 1.00 65.69 183 ASP A N 1
ATOM 1491 C CA . ASP A 1 183 ? 34.747 10.096 -24.205 1.00 65.69 183 ASP A CA 1
ATOM 1492 C C . ASP A 1 183 ? 35.466 8.755 -23.976 1.00 65.69 183 ASP A C 1
ATOM 1494 O O . ASP A 1 183 ? 36.231 8.640 -23.009 1.00 65.69 183 ASP A O 1
ATOM 1498 N N . PRO A 1 184 ? 35.203 7.720 -24.798 1.00 54.47 184 PRO A N 1
ATOM 1499 C CA . PRO A 1 184 ? 35.782 6.390 -24.619 1.00 54.47 184 PRO A CA 1
ATOM 1500 C C . PRO A 1 184 ? 37.306 6.358 -24.840 1.00 54.47 184 PRO A C 1
ATOM 1502 O O . PRO A 1 184 ? 37.923 5.306 -24.673 1.00 54.47 184 PRO A O 1
ATOM 1505 N N . HIS A 1 185 ? 37.932 7.485 -25.203 1.00 54.84 185 HIS A N 1
ATOM 1506 C CA . HIS A 1 185 ? 39.355 7.580 -25.527 1.00 54.84 185 HIS A CA 1
ATOM 1507 C C . HIS A 1 185 ? 40.179 8.464 -24.584 1.00 54.84 185 HIS A C 1
ATOM 1509 O O . HIS A 1 185 ? 41.339 8.751 -24.895 1.00 54.84 185 HIS A O 1
ATOM 1515 N N . ARG A 1 186 ? 39.659 8.850 -23.411 1.00 51.72 186 ARG A N 1
ATOM 1516 C CA . ARG A 1 186 ? 40.510 9.448 -22.368 1.00 51.72 186 ARG A CA 1
ATOM 1517 C C . ARG A 1 186 ? 41.515 8.415 -21.845 1.00 51.72 186 ARG A C 1
ATOM 1519 O O . ARG A 1 186 ? 41.171 7.589 -21.004 1.00 51.72 186 ARG A O 1
ATOM 1526 N N . ARG A 1 187 ? 42.736 8.463 -22.386 1.00 43.94 187 ARG A N 1
ATOM 1527 C CA . ARG A 1 187 ? 43.939 7.874 -21.782 1.00 43.94 187 ARG A CA 1
ATOM 1528 C C . ARG A 1 187 ? 44.396 8.706 -20.593 1.00 43.94 187 ARG A C 1
ATOM 1530 O O . ARG A 1 187 ? 44.229 9.945 -20.660 1.00 43.94 187 ARG A O 1
#

Solvent-accessible surface area (backbone atoms only — not comparable to full-atom values): 11300 Å² total; per-residue (Å²): 86,65,72,71,43,44,57,93,39,96,90,52,88,83,74,84,79,56,70,86,27,66,84,48,59,74,74,36,36,39,73,35,80,66,65,79,69,55,70,71,62,54,54,79,39,67,65,42,83,50,71,70,66,101,47,60,42,83,61,53,72,51,57,37,60,23,82,25,31,42,37,28,53,76,81,86,48,78,59,97,64,52,86,77,62,30,47,55,84,89,46,94,69,20,30,37,45,56,34,61,82,58,33,65,80,34,42,62,65,52,50,57,54,59,69,37,76,88,30,45,67,59,50,54,49,23,7,49,37,22,22,50,50,31,42,70,34,66,66,18,73,69,40,45,53,50,49,53,53,51,50,52,54,57,54,58,75,71,49,97,68,80,87,77,67,81,92,61,72,57,66,67,58,32,70,76,65,75,50,96,79,81,72,96,76,77,123

Secondary structure (DSSP, 8-state):
-HHHHTTT-TT-------GGGTTS-HHHHHTTTT----TTGGGG-SEEEE---SS--TTHHHHTTSSSEEEEPPPSS--TTGGG----TT-TT--SEE-PSPHHHHHHHHHHHHHSGGGHHHHHHHHHHHIIIIIIIITSHHHHHHHHHHHHHHHHHT-SSPPP-TT---HHHHHHH--S---TT--

Radius of gyration: 21.78 Å; Cα contacts (8 Å, |Δi|>4): 196; chains: 1; bounding box: 66×43×52 Å